Protein 6SY9 (pdb70)

Radius of gyration: 22.68 Å; Cα contacts (8 Å, |Δi|>4): 530; chains: 1; bounding box: 34×56×66 Å

Nearest PDB structures (foldseek):
  6sy9-assembly1_A  TM=1.003E+00  e=1.634E-66  Legionella pneumophila
  2vui-assembly1_B-2  TM=8.381E-01  e=1.872E-05  Rhodobacter capsulatus
  6swl-assembly2_B  TM=7.715E-01  e=3.606E-04  Geobacillus stearothermophilus
  1nat-assembly1_A  TM=6.849E-01  e=8.468E-05  Bacillus subtilis
  5dmm-assembly1_A  TM=5.351E-01  e=3.930E+00  Escherichia coli K-12

Secondary structure (DSSP, 8-state):
---SS-SEE---EEEEE-S-HHHHHHHHTTSPTT-EEEEES-HHHHHHHHHHH--GGGTGGGGG-TTGGG-EEEEEEETT-SSS-HHHHHHTTTTS--EEEEEE-TT-HHHHHHHHHTTS-SEEEETT-TTHHHHHHHHHHHHHHHHHHHHHHHHHHHTT-PPPGGGG-HHHHHHHHHHHHHTTEEEEEE-STT--EEEEETT--EEEEEEEEHHHHHHHHHHHHHHT--HHHHHHHHHTSEEE-------TTTTTTTEEE-EEEESSSEEEEEEEESS-SS---GGG---HHHHHHT--STT-S--

InterPro domains:
  IPR001789 Signal transduction response regulator, receiver domain [PF00072] (81-158)
  IPR001789 Signal transduction response regulator, receiver domain [PS50110] (14-171)
  IPR011006 CheY-like superfamily [SSF52172] (90-170)

Sequence (307 aa):
QHFSIPTCYFPSTAVFVDDSRDFLLNFVLQLDEGLAYRVFDSPFEALDCIKQKRDLAAIHAEVYNSRRFSEISVVVVDYAMPGMDGLEFCRRIEDTNIKKILLTGQADEKLAIAAFNEGLIHRYIKKSDPDVASLITQSIHDLQLQYFQSMSDMIVRMLSVTSPNCLHDKKYAELFWRLCREKGIVEFYLADNSGSFLMLDDDANISFLIVKNEADMQLHYDLALDNGASGDVLDQLHNGEKIPCFWVTPQWNEWSNCLVPANRFVSDETYFYAYVQGAVLFDVRLDKILSYHQYLEELDAEEMFLN

B-factor: mean 56.58, std 24.98, range [26.89, 173.98]

Structure (mmCIF, N/CA/C/O backbone):
data_6SY9
#
_entry.id   6SY9
#
_cell.length_a   50.100
_cell.length_b   67.840
_cell.length_c   116.600
_cell.angle_alpha   90.000
_cell.angle_beta   90.000
_cell.angle_gamma   90.000
#
_symmetry.space_group_name_H-M   'P 21 21 21'
#
loop_
_entity.id
_entity.type
_entity.pdbx_description
1 polymer 'Response regulator'
2 water water
#
loop_
_atom_site.group_PDB
_atom_site.id
_atom_site.type_symbol
_atom_site.label_atom_id
_atom_site.label_alt_id
_atom_site.label_comp_id
_atom_site.label_asym_id
_atom_site.label_entity_id
_atom_site.label_seq_id
_atom_site.pdbx_PDB_ins_code
_atom_site.Cartn_x
_atom_site.Cartn_y
_atom_site.Cartn_z
_atom_site.occupancy
_atom_site.B_iso_or_equiv
_atom_site.auth_seq_id
_atom_site.auth_comp_id
_atom_site.auth_asym_id
_atom_site.auth_atom_id
_atom_site.pdbx_PDB_model_num
ATOM 1 N N . GLN A 1 22 ? 42.253 38.584 29.134 1.00 68.17 2 GLN A N 1
ATOM 2 C CA . GLN A 1 22 ? 42.196 37.166 29.469 1.00 71.82 2 GLN A CA 1
ATOM 3 C C . GLN A 1 22 ? 42.042 36.965 30.974 1.00 63.71 2 GLN A C 1
ATOM 4 O O . GLN A 1 22 ? 41.347 36.052 31.420 1.00 68.66 2 GLN A O 1
ATOM 10 N N . HIS A 1 23 ? 42.688 37.827 31.753 1.00 51.58 3 HIS A N 1
ATOM 11 C CA . HIS A 1 23 ? 42.644 37.753 33.204 1.00 42.29 3 HIS A CA 1
ATOM 12 C C . HIS A 1 23 ? 41.960 38.986 33.775 1.00 32.19 3 HIS A C 1
ATOM 13 O O . HIS A 1 23 ? 41.808 40.010 33.104 1.00 41.91 3 HIS A O 1
ATOM 20 N N . PHE A 1 24 ? 41.552 38.865 35.039 1.00 35.79 4 PHE A N 1
ATOM 21 C CA . PHE A 1 24 ? 40.891 39.942 35.773 1.00 32.95 4 PHE A CA 1
ATOM 22 C C . PHE A 1 24 ? 39.648 40.438 35.036 1.00 34.38 4 PHE A C 1
ATOM 23 O O . PHE A 1 24 ? 39.447 41.639 34.845 1.00 30.39 4 PHE A O 1
ATOM 31 N N . SER A 1 25 ? 38.805 39.491 34.616 1.00 36.42 5 SER A N 1
ATOM 32 C CA . SER A 1 25 ? 37.489 39.865 34.110 1.00 38.84 5 SER A CA 1
ATOM 33 C C . SER A 1 25 ? 36.714 40.659 35.153 1.00 40.89 5 SER A C 1
ATOM 34 O O . SER A 1 25 ? 35.874 41.496 34.804 1.00 36.76 5 SER A O 1
ATOM 37 N N . ILE A 1 26 ? 36.984 40.410 36.428 1.00 36.42 6 ILE A N 1
ATOM 38 C CA . ILE A 1 26 ? 36.627 41.292 37.533 1.00 34.99 6 ILE A CA 1
ATOM 39 C C . ILE A 1 26 ? 37.918 41.934 38.032 1.00 39.62 6 ILE A C 1
ATOM 40 O O . ILE A 1 26 ? 38.819 41.215 38.482 1.00 32.58 6 ILE A O 1
ATOM 45 N N . PRO A 1 27 ? 38.063 43.252 37.960 1.00 30.07 7 PRO A N 1
ATOM 46 C CA . PRO A 1 27 ? 39.283 43.881 38.474 1.00 33.87 7 PRO A CA 1
ATOM 47 C C . PRO A 1 27 ? 39.312 43.870 39.994 1.00 36.06 7 PRO A C 1
ATOM 48 O O . PRO A 1 27 ? 38.296 43.673 40.665 1.00 34.97 7 PRO A O 1
ATOM 52 N N . THR A 1 28 ? 40.515 44.077 40.538 1.00 33.69 8 THR A N 1
ATOM 53 C CA . THR A 1 28 ? 40.664 44.147 41.988 1.00 37.16 8 THR A CA 1
ATOM 54 C C . THR A 1 28 ? 39.932 45.352 42.563 1.00 30.21 8 THR A C 1
ATOM 55 O O . THR A 1 28 ? 39.533 45.337 43.733 1.00 33.92 8 THR A O 1
ATOM 59 N N . CYS A 1 29 ? 39.743 46.395 41.759 1.00 31.33 9 CYS A N 1
ATOM 60 C CA . CYS A 1 29 ? 38.965 47.555 42.166 1.00 34.75 9 CYS A CA 1
ATOM 61 C C . CYS A 1 29 ? 38.452 48.248 40.915 1.00 38.76 9 CYS A C 1
ATOM 62 O O . CYS A 1 29 ? 38.945 48.016 39.808 1.00 35.44 9 CYS A O 1
ATOM 65 N N . TYR A 1 30 ? 37.449 49.100 41.106 1.00 41.15 10 TYR A N 1
ATOM 66 C CA . TYR A 1 30 ? 36.884 49.871 40.010 1.00 37.43 10 TYR A CA 1
ATOM 67 C C . TYR A 1 30 ? 36.128 51.054 40.591 1.00 37.39 10 TYR A C 1
ATOM 68 O O . TYR A 1 30 ? 35.517 50.942 41.655 1.00 36.52 10 TYR A O 1
ATOM 77 N N . PHE A 1 31 ? 36.188 52.182 39.892 1.00 34.86 11 PHE A N 1
ATOM 78 C CA . PHE A 1 31 ? 35.411 53.363 40.241 1.00 40.82 11 PHE A CA 1
ATOM 79 C C . PHE A 1 31 ? 35.315 54.247 39.008 1.00 45.60 11 PHE A C 1
ATOM 80 O O . PHE A 1 31 ? 36.148 54.140 38.100 1.00 38.41 11 PHE A O 1
ATOM 88 N N . PRO A 1 32 ? 34.298 55.106 38.932 1.00 38.47 12 PRO A N 1
ATOM 89 C CA . PRO A 1 32 ? 34.196 56.023 37.788 1.00 39.28 12 PRO A CA 1
ATOM 90 C C . PRO A 1 32 ? 35.447 56.881 37.660 1.00 32.40 12 PRO A C 1
ATOM 91 O O . PRO A 1 32 ? 35.917 57.474 38.632 1.00 38.16 12 PRO A O 1
ATOM 95 N N . SER A 1 33 ? 35.990 56.931 36.450 1.00 29.27 13 SER A N 1
ATOM 96 C CA . SER A 1 33 ? 37.226 57.644 36.163 1.00 35.21 13 SER A CA 1
ATOM 97 C C . SER A 1 33 ? 36.966 58.732 35.125 1.00 36.82 13 SER A C 1
ATOM 98 O O . SER A 1 33 ? 35.866 58.858 34.580 1.00 35.15 13 SER A O 1
ATOM 101 N N . THR A 1 34 ? 38.002 59.517 34.850 1.00 32.99 14 THR A N 1
ATOM 102 C CA . THR A 1 34 ? 37.904 60.674 33.971 1.00 40.42 14 THR A CA 1
ATOM 103 C C . THR A 1 34 ? 38.471 60.341 32.597 1.00 38.15 14 THR A C 1
ATOM 104 O O . THR A 1 34 ? 39.554 59.756 32.491 1.00 30.15 14 THR A O 1
ATOM 108 N N . ALA A 1 35 ? 37.733 60.709 31.554 1.00 31.81 15 ALA A N 1
ATOM 109 C CA . ALA A 1 35 ? 38.207 60.620 30.182 1.00 37.27 15 ALA A CA 1
ATOM 110 C C . ALA A 1 35 ? 38.600 62.008 29.696 1.00 39.49 15 ALA A C 1
ATOM 111 O O . ALA A 1 35 ? 37.963 63.003 30.051 1.00 39.33 15 ALA A O 1
ATOM 113 N N . VAL A 1 36 ? 39.653 62.075 28.890 1.00 35.11 16 VAL A N 1
ATOM 114 C CA . VAL A 1 36 ? 40.166 63.336 28.368 1.00 34.48 16 VAL A CA 1
ATOM 115 C C . VAL A 1 36 ? 39.938 63.362 26.864 1.00 37.24 16 VAL A C 1
ATOM 116 O O . VAL A 1 36 ? 40.289 62.408 26.159 1.00 36.68 16 VAL A O 1
ATOM 120 N N . PHE A 1 37 ? 39.348 64.449 26.377 1.00 33.34 17 PHE A N 1
ATOM 121 C CA . PHE A 1 37 ? 39.071 64.634 24.958 1.00 35.50 17 PHE A CA 1
ATOM 122 C C . PHE A 1 37 ? 39.990 65.721 24.418 1.00 43.21 17 PHE A C 1
ATOM 123 O O . PHE A 1 37 ? 39.971 66.855 24.910 1.00 32.17 17 PHE A O 1
ATOM 131 N N . VAL A 1 38 ? 40.789 65.373 23.413 1.00 38.16 18 VAL A N 1
ATOM 132 C CA . VAL A 1 38 ? 41.713 66.301 22.770 1.00 43.09 18 VAL A CA 1
ATOM 133 C C . VAL A 1 38 ? 41.246 66.482 21.333 1.00 38.46 18 VAL A C 1
ATOM 134 O O . VAL A 1 38 ? 41.409 65.580 20.501 1.00 38.16 18 VAL A O 1
ATOM 138 N N . ASP A 1 39 ? 40.665 67.643 21.038 1.00 34.22 19 ASP A N 1
ATOM 139 C CA . ASP A 1 39 ? 40.098 67.894 19.722 1.00 36.24 19 ASP A CA 1
ATOM 140 C C . ASP A 1 39 ? 40.057 69.397 19.480 1.00 39.47 19 ASP A C 1
ATOM 141 O O . ASP A 1 39 ? 39.815 70.172 20.408 1.00 42.61 19 ASP A O 1
ATOM 146 N N . ASP A 1 40 ? 40.296 69.797 18.232 1.00 38.65 20 ASP A N 1
ATOM 147 C CA . ASP A 1 40 ? 40.304 71.201 17.843 1.00 43.08 20 ASP A CA 1
ATOM 148 C C . ASP A 1 40 ? 39.004 71.631 17.172 1.00 45.21 20 ASP A C 1
ATOM 149 O O . ASP A 1 40 ? 38.941 72.729 16.609 1.00 46.25 20 ASP A O 1
ATOM 154 N N . SER A 1 41 ? 37.969 70.798 17.217 1.00 45.46 21 SER A N 1
ATOM 155 C CA . SER A 1 41 ? 36.677 71.104 16.605 1.00 47.75 21 SER A CA 1
ATOM 156 C C . SER A 1 41 ? 35.637 71.206 17.716 1.00 46.98 21 SER A C 1
ATOM 157 O O . SER A 1 41 ? 35.196 70.188 18.258 1.00 41.90 21 SER A O 1
ATOM 160 N N . ARG A 1 42 ? 35.246 72.438 18.054 1.00 44.06 22 ARG A N 1
ATOM 161 C CA . ARG A 1 42 ? 34.224 72.628 19.078 1.00 45.45 22 ARG A CA 1
ATOM 162 C C . ARG A 1 42 ? 32.866 72.115 18.619 1.00 42.38 22 ARG A C 1
ATOM 163 O O . ARG A 1 42 ? 32.061 71.673 19.446 1.00 42.90 22 ARG A O 1
ATOM 171 N N . ASP A 1 43 ? 32.593 72.166 17.312 1.00 41.05 23 ASP A N 1
ATOM 172 C CA . ASP A 1 43 ? 31.332 71.637 16.802 1.00 47.06 23 ASP A CA 1
ATOM 173 C C . ASP A 1 43 ? 31.270 70.122 16.947 1.00 38.14 23 ASP A C 1
ATOM 174 O O . ASP A 1 43 ? 30.214 69.567 17.275 1.00 35.34 23 ASP A O 1
ATOM 179 N N . PHE A 1 44 ? 32.389 69.435 16.706 1.00 37.76 24 PHE A N 1
ATOM 180 C CA . PHE A 1 44 ? 32.420 67.989 16.901 1.00 36.29 24 PHE A CA 1
ATOM 181 C C . PHE A 1 44 ? 32.267 67.630 18.372 1.00 39.39 24 PHE A C 1
ATOM 182 O O . PHE A 1 44 ? 31.552 66.681 18.715 1.00 37.35 24 PHE A O 1
ATOM 190 N N . LEU A 1 45 ? 32.931 68.378 19.256 1.00 40.35 25 LEU A N 1
ATOM 191 C CA . LEU A 1 45 ? 32.860 68.078 20.682 1.00 41.87 25 LEU A CA 1
ATOM 192 C C . LEU A 1 45 ? 31.460 68.321 21.232 1.00 39.58 25 LEU A C 1
ATOM 193 O O . LEU A 1 45 ? 30.954 67.520 22.025 1.00 41.13 25 LEU A O 1
ATOM 198 N N . LEU A 1 46 ? 30.819 69.419 20.822 1.00 35.36 26 LEU A N 1
ATOM 199 C CA . LEU A 1 46 ? 29.461 69.697 21.282 1.00 43.07 26 LEU A CA 1
ATOM 200 C C . LEU A 1 46 ? 28.497 68.600 20.853 1.00 38.85 26 LEU A C 1
ATOM 201 O O . LEU A 1 46 ? 27.661 68.152 21.647 1.00 39.96 26 LEU A O 1
ATOM 206 N N . ASN A 1 47 ? 28.596 68.156 19.599 1.00 37.05 27 ASN A N 1
ATOM 207 C CA . ASN A 1 47 ? 27.743 67.069 19.133 1.00 41.50 27 ASN A CA 1
ATOM 208 C C . ASN A 1 47 ? 28.025 65.778 19.889 1.00 46.54 27 ASN A C 1
ATOM 209 O O . ASN A 1 47 ? 27.106 64.986 20.131 1.00 42.01 27 ASN A O 1
ATOM 214 N N . PHE A 1 48 ? 29.279 65.560 20.285 1.00 39.56 28 PHE A N 1
ATOM 215 C CA . PHE A 1 48 ? 29.663 64.302 20.915 1.00 38.83 28 PHE A CA 1
ATOM 216 C C . PHE A 1 48 ? 29.306 64.276 22.398 1.00 39.54 28 PHE A C 1
ATOM 217 O O . PHE A 1 48 ? 28.612 63.365 22.863 1.00 39.52 28 PHE A O 1
ATOM 225 N N . VAL A 1 49 ? 29.775 65.269 23.159 1.00 40.92 29 VAL A N 1
ATOM 226 C CA . VAL A 1 49 ? 29.630 65.212 24.612 1.00 43.98 29 VAL A CA 1
ATOM 227 C C . VAL A 1 49 ? 28.170 65.333 25.029 1.00 42.92 29 VAL A C 1
ATOM 228 O O . VAL A 1 49 ? 27.782 64.843 26.097 1.00 46.23 29 VAL A O 1
ATOM 232 N N . LEU A 1 50 ? 27.336 65.975 24.211 1.00 39.71 30 LEU A N 1
ATOM 233 C CA . LEU A 1 50 ? 25.926 66.114 24.548 1.00 43.41 30 LEU A CA 1
ATOM 234 C C . LEU A 1 50 ? 25.120 64.860 24.240 1.00 51.16 30 LEU A C 1
ATOM 235 O O . LEU A 1 50 ? 23.955 64.778 24.645 1.00 51.13 30 LEU A O 1
ATOM 240 N N . GLN A 1 51 ? 25.705 63.889 23.539 1.00 56.74 31 GLN A N 1
ATOM 241 C CA . GLN A 1 51 ? 25.110 62.568 23.397 1.00 59.37 31 GLN A CA 1
ATOM 242 C C . GLN A 1 51 ? 25.589 61.593 24.463 1.00 68.55 31 GLN A C 1
ATOM 243 O O . GLN A 1 51 ? 25.020 60.503 24.585 1.00 72.59 31 GLN A O 1
ATOM 249 N N . LEU A 1 52 ? 26.620 61.957 25.224 1.00 64.16 32 LEU A N 1
ATOM 250 C CA . LEU A 1 52 ? 27.140 61.077 26.259 1.00 64.07 32 LEU A CA 1
ATOM 251 C C . LEU A 1 52 ? 26.102 60.855 27.351 1.00 69.02 32 LEU A C 1
ATOM 252 O O . LEU A 1 52 ? 25.261 61.714 27.628 1.00 74.60 32 LEU A O 1
ATOM 257 N N . ASP A 1 53 ? 26.167 59.681 27.970 1.00 79.15 33 ASP A N 1
ATOM 258 C CA . ASP A 1 53 ? 25.326 59.399 29.123 1.00 91.58 33 ASP A CA 1
ATOM 259 C C . ASP A 1 53 ? 25.775 60.236 30.312 1.00 84.53 33 ASP A C 1
ATOM 260 O O . ASP A 1 53 ? 26.972 60.451 30.524 1.00 85.88 33 ASP A O 1
ATOM 265 N N . GLU A 1 54 ? 24.808 60.719 31.086 1.00 76.11 34 GLU A N 1
ATOM 266 C CA . GLU A 1 54 ? 25.133 61.468 32.290 1.00 67.52 34 GLU A CA 1
ATOM 267 C C . GLU A 1 54 ? 25.823 60.557 33.297 1.00 57.17 34 GLU A C 1
ATOM 268 O O . GLU A 1 54 ? 25.477 59.380 33.435 1.00 73.86 34 GLU A O 1
ATOM 274 N N . GLY A 1 55 ? 26.814 61.105 33.996 1.00 44.90 35 GLY A N 1
ATOM 275 C CA . GLY A 1 55 ? 27.609 60.342 34.937 1.00 55.18 35 GLY A CA 1
ATOM 276 C C . GLY A 1 55 ? 29.038 60.105 34.505 1.00 44.52 35 GLY A C 1
ATOM 277 O O . GLY A 1 55 ? 29.808 59.517 35.274 1.00 51.83 35 GLY A O 1
ATOM 278 N N . LEU A 1 56 ? 29.420 60.534 33.306 1.00 43.71 36 LEU A N 1
ATOM 279 C CA . LEU A 1 56 ? 30.789 60.409 32.824 1.00 45.35 36 LEU A CA 1
ATOM 280 C C . LEU A 1 56 ? 31.521 61.723 33.066 1.00 46.51 36 LEU A C 1
ATOM 281 O O . LEU A 1 56 ? 31.132 62.763 32.525 1.00 46.48 36 LEU A O 1
ATOM 286 N N . ALA A 1 57 ? 32.569 61.674 33.884 1.00 36.32 37 ALA A N 1
ATOM 287 C CA . ALA A 1 57 ? 33.414 62.837 34.106 1.00 38.32 37 ALA A CA 1
ATOM 288 C C . ALA A 1 57 ? 34.431 62.946 32.978 1.00 44.81 37 ALA A C 1
ATOM 289 O O . ALA A 1 57 ? 35.047 61.949 32.589 1.00 42.58 37 ALA A O 1
ATOM 291 N N . TYR A 1 58 ? 34.602 64.154 32.445 1.00 39.98 38 TYR A N 1
ATOM 292 C CA . TYR A 1 58 ? 35.508 64.340 31.324 1.00 36.47 38 TYR A CA 1
ATOM 293 C C . TYR A 1 58 ? 36.110 65.736 31.365 1.00 35.43 38 TYR A C 1
ATOM 294 O O . TYR A 1 58 ? 35.582 66.649 32.005 1.00 36.48 38 TYR A O 1
ATOM 303 N N . ARG A 1 59 ? 37.236 65.881 30.668 1.00 34.83 39 ARG A N 1
ATOM 304 C CA . ARG A 1 59 ? 37.913 67.157 30.494 1.00 36.62 39 ARG A CA 1
ATOM 305 C C . ARG A 1 59 ? 38.252 67.334 29.021 1.00 36.03 39 ARG A C 1
ATOM 306 O O . ARG A 1 59 ? 38.561 66.367 28.320 1.00 38.16 39 ARG A O 1
ATOM 314 N N . VAL A 1 60 ? 38.193 68.579 28.555 1.00 35.94 40 VAL A N 1
ATOM 315 C CA . VAL A 1 60 ? 38.367 68.902 27.144 1.00 35.48 40 VAL A CA 1
ATOM 316 C C . VAL A 1 60 ? 39.571 69.822 26.992 1.00 37.60 40 VAL A C 1
ATOM 317 O O . VAL A 1 60 ? 39.725 70.785 27.752 1.00 37.34 40 VAL A O 1
ATOM 321 N N . PHE A 1 61 ? 40.421 69.520 26.012 1.00 37.37 41 PHE A N 1
ATOM 322 C CA . PHE A 1 61 ? 41.553 70.362 25.651 1.00 35.92 41 PHE A CA 1
ATOM 323 C C . PHE A 1 61 ? 41.549 70.569 24.145 1.00 35.19 41 PHE A C 1
ATOM 324 O O . PHE A 1 61 ? 41.413 69.605 23.385 1.00 40.93 41 PHE A O 1
ATOM 332 N N . ASP A 1 62 ? 41.693 71.820 23.715 1.00 36.11 42 ASP A N 1
ATOM 333 C CA . ASP A 1 62 ? 41.845 72.127 22.300 1.00 35.72 42 ASP A CA 1
ATOM 334 C C . ASP A 1 62 ? 43.303 72.160 21.863 1.00 42.24 42 ASP A C 1
ATOM 335 O O . ASP A 1 62 ? 43.583 72.471 20.700 1.00 38.73 42 ASP A O 1
ATOM 340 N N . SER A 1 63 ? 44.233 71.848 22.766 1.00 40.01 43 SER A N 1
ATOM 341 C CA . SER A 1 63 ? 45.657 71.857 22.475 1.00 43.84 43 SER A CA 1
ATOM 342 C C . SER A 1 63 ? 46.281 70.572 23.005 1.00 38.74 43 SER A C 1
ATOM 343 O O . SER A 1 63 ? 46.064 70.216 24.177 1.00 35.97 43 SER A O 1
ATOM 346 N N . PRO A 1 64 ? 47.055 69.851 22.190 1.00 34.86 44 PRO A N 1
ATOM 347 C CA . PRO A 1 64 ? 47.724 68.650 22.709 1.00 32.41 44 PRO A CA 1
ATOM 348 C C . PRO A 1 64 ? 48.806 68.970 23.724 1.00 33.04 44 PRO A C 1
ATOM 349 O O . PRO A 1 64 ? 49.083 68.141 24.598 1.00 34.53 44 PRO A O 1
ATOM 353 N N . PHE A 1 65 ? 49.419 70.153 23.637 1.00 35.34 45 PHE A N 1
ATOM 354 C CA . PHE A 1 65 ? 50.464 70.521 24.587 1.00 39.73 45 PHE A CA 1
ATOM 355 C C . PHE A 1 65 ? 49.884 70.744 25.979 1.00 42.11 45 PHE A C 1
ATOM 356 O O . PHE A 1 65 ? 50.442 70.273 26.977 1.00 40.80 45 PHE A O 1
ATOM 364 N N . GLU A 1 66 ? 48.764 71.466 26.065 1.00 40.81 46 GLU A N 1
ATOM 365 C CA . GLU A 1 66 ? 48.119 71.668 27.358 1.00 39.44 46 GLU A CA 1
ATOM 366 C C . GLU A 1 66 ? 47.553 70.365 27.906 1.00 37.52 46 GLU A C 1
ATOM 367 O O . GLU A 1 66 ? 47.548 70.156 29.125 1.00 41.82 46 GLU A O 1
ATOM 373 N N . ALA A 1 67 ? 47.079 69.479 27.028 1.00 39.58 47 ALA A N 1
ATOM 374 C CA . ALA A 1 67 ? 46.592 68.181 27.481 1.00 38.78 47 ALA A CA 1
ATOM 375 C C . ALA A 1 67 ? 47.726 67.336 28.049 1.00 36.96 47 ALA A C 1
ATOM 376 O O . ALA A 1 67 ? 47.551 66.659 29.068 1.00 36.63 47 ALA A O 1
ATOM 378 N N . LEU A 1 68 ? 48.897 67.367 27.407 1.00 39.13 48 LEU A N 1
ATOM 379 C CA . LEU A 1 68 ? 50.041 66.622 27.922 1.00 39.82 48 LEU A CA 1
ATOM 380 C C . LEU A 1 68 ? 50.507 67.178 29.262 1.00 47.99 48 LEU A C 1
ATOM 381 O O . LEU A 1 68 ? 50.843 66.412 30.173 1.00 46.49 48 LEU A O 1
ATOM 386 N N . ASP A 1 69 ? 50.533 68.506 29.402 1.00 45.09 49 ASP A N 1
ATOM 387 C CA . ASP A 1 69 ? 50.949 69.110 30.665 1.00 41.03 49 ASP A CA 1
ATOM 388 C C . ASP A 1 69 ? 50.003 68.732 31.797 1.00 45.92 49 ASP A C 1
ATOM 389 O O . ASP A 1 69 ? 50.441 68.489 32.928 1.00 57.38 49 ASP A O 1
ATOM 394 N N . CYS A 1 70 ? 48.700 68.676 31.513 1.00 44.68 50 CYS A N 1
ATOM 395 C CA . CYS A 1 70 ? 47.735 68.295 32.539 1.00 50.36 50 CYS A CA 1
ATOM 396 C C . CYS A 1 70 ? 47.881 66.827 32.919 1.00 54.10 50 CYS A C 1
ATOM 397 O O . CYS A 1 70 ? 47.763 66.470 34.097 1.00 56.95 50 CYS A O 1
ATOM 400 N N . ILE A 1 71 ? 48.132 65.960 31.936 1.00 50.64 51 ILE A N 1
ATOM 401 C CA . ILE A 1 71 ? 48.307 64.541 32.224 1.00 42.09 51 ILE A CA 1
ATOM 402 C C . ILE A 1 71 ? 49.576 64.313 33.037 1.00 49.76 51 ILE A C 1
ATOM 403 O O . ILE A 1 71 ? 49.597 63.494 33.964 1.00 52.01 51 ILE A O 1
ATOM 408 N N . LYS A 1 72 ? 50.649 65.039 32.714 1.00 55.23 52 LYS A N 1
ATOM 409 C CA . LYS A 1 72 ? 51.897 64.884 33.456 1.00 67.19 52 LYS A CA 1
ATOM 410 C C . LYS A 1 72 ? 51.755 65.375 34.892 1.00 73.48 52 LYS A C 1
ATOM 411 O O . LYS A 1 72 ? 52.249 64.730 35.824 1.00 78.67 52 LYS A O 1
ATOM 417 N N . GLN A 1 73 ? 51.086 66.514 35.093 1.00 77.18 53 GLN A N 1
ATOM 418 C CA . GLN A 1 73 ? 50.910 67.032 36.445 1.00 83.27 53 GLN A CA 1
ATOM 419 C C . GLN A 1 73 ? 49.901 66.220 37.247 1.00 86.49 53 GLN A C 1
ATOM 420 O O . GLN A 1 73 ? 49.941 66.252 38.481 1.00 88.66 53 GLN A O 1
ATOM 426 N N . LYS A 1 74 ? 49.001 65.497 36.577 1.00 88.79 54 LYS A N 1
ATOM 427 C CA . LYS A 1 74 ? 48.077 64.625 37.294 1.00 89.77 54 LYS A CA 1
ATOM 428 C C . LYS A 1 74 ? 48.785 63.386 37.828 1.00 98.70 54 LYS A C 1
ATOM 429 O O . LYS A 1 74 ? 48.389 62.845 38.867 1.00 96.98 54 LYS A O 1
ATOM 435 N N . ARG A 1 75 ? 49.831 62.932 37.143 1.00 106.60 55 ARG A N 1
ATOM 436 C CA . ARG A 1 75 ? 50.608 61.783 37.592 1.00 114.76 55 ARG A CA 1
ATOM 437 C C . ARG A 1 75 ? 51.429 62.127 38.830 1.00 121.20 55 ARG A C 1
ATOM 438 O O . ARG A 1 75 ? 51.738 61.255 39.643 1.00 124.82 55 ARG A O 1
ATOM 446 N N . ASP A 1 105 ? 49.163 45.110 52.480 1.00 76.81 85 ASP A N 1
ATOM 447 C CA . ASP A 1 105 ? 48.334 43.913 52.414 1.00 83.07 85 ASP A CA 1
ATOM 448 C C . ASP A 1 105 ? 47.062 44.163 51.607 1.00 79.33 85 ASP A C 1
ATOM 449 O O . ASP A 1 105 ? 46.947 45.172 50.910 1.00 79.53 85 ASP A O 1
ATOM 454 N N . LEU A 1 106 ? 46.105 43.240 51.713 1.00 71.01 86 LEU A N 1
ATOM 455 C CA . LEU A 1 106 ? 44.909 43.307 50.882 1.00 66.39 86 LEU A CA 1
ATOM 456 C C . LEU A 1 106 ? 43.944 44.399 51.327 1.00 63.50 86 LEU A C 1
ATOM 457 O O . LEU A 1 106 ? 43.144 44.871 50.512 1.00 57.35 86 LEU A O 1
ATOM 462 N N . ALA A 1 107 ? 44.003 44.816 52.594 1.00 63.51 87 ALA A N 1
ATOM 463 C CA . ALA A 1 107 ? 43.093 45.846 53.082 1.00 63.43 87 ALA A CA 1
ATOM 464 C C . ALA A 1 107 ? 43.371 47.212 52.469 1.00 65.68 87 ALA A C 1
ATOM 465 O O . ALA A 1 107 ? 42.518 48.102 52.560 1.00 67.69 87 ALA A O 1
ATOM 467 N N . ALA A 1 108 ? 44.537 47.400 51.848 1.00 60.81 88 ALA A N 1
ATOM 468 C CA . ALA A 1 108 ? 44.870 48.692 51.260 1.00 61.38 88 ALA A CA 1
ATOM 469 C C . ALA A 1 108 ? 44.057 48.991 50.008 1.00 65.95 88 ALA A C 1
ATOM 470 O O . ALA A 1 108 ? 44.004 50.151 49.584 1.00 71.99 88 ALA A O 1
ATOM 472 N N . ILE A 1 109 ? 43.425 47.981 49.407 1.00 55.43 89 ILE A N 1
ATOM 473 C CA . ILE A 1 109 ? 42.661 48.207 48.183 1.00 50.53 89 ILE A CA 1
ATOM 474 C C . ILE A 1 109 ? 41.415 49.034 48.476 1.00 49.97 89 ILE A C 1
ATOM 475 O O . ILE A 1 109 ? 41.169 50.062 47.834 1.00 49.82 89 ILE A O 1
ATOM 480 N N . HIS A 1 110 ? 40.610 48.600 49.448 1.00 45.24 90 HIS A N 1
ATOM 481 C CA . HIS A 1 110 ? 39.380 49.316 49.760 1.00 46.48 90 HIS A CA 1
ATOM 482 C C . HIS A 1 110 ? 39.634 50.649 50.450 1.00 49.01 90 HIS A C 1
ATOM 483 O O . HIS A 1 110 ? 38.709 51.462 50.542 1.00 49.05 90 HIS A O 1
ATOM 490 N N . ALA A 1 111 ? 40.855 50.893 50.932 1.00 56.02 91 ALA A N 1
ATOM 491 C CA . ALA A 1 111 ? 41.181 52.191 51.509 1.00 55.39 91 ALA A CA 1
ATOM 492 C C . ALA A 1 111 ? 41.163 53.303 50.470 1.00 56.17 91 ALA A C 1
ATOM 493 O O . ALA A 1 111 ? 41.124 54.481 50.841 1.00 57.73 91 ALA A O 1
ATOM 495 N N . GLU A 1 112 ? 41.187 52.955 49.180 1.00 47.92 92 GLU A N 1
ATOM 496 C CA . GLU A 1 112 ? 41.117 53.959 48.125 1.00 46.75 92 GLU A CA 1
ATOM 497 C C . GLU A 1 112 ? 39.787 54.703 48.127 1.00 54.08 92 GLU A C 1
ATOM 498 O O . GLU A 1 112 ? 39.706 55.810 47.584 1.00 57.29 92 GLU A O 1
ATOM 504 N N . VAL A 1 113 ? 38.746 54.127 48.735 1.00 51.92 93 VAL A N 1
ATOM 505 C CA . VAL A 1 113 ? 37.451 54.793 48.785 1.00 53.22 93 VAL A CA 1
ATOM 506 C C . VAL A 1 113 ? 37.502 56.055 49.637 1.00 53.23 93 VAL A C 1
ATOM 507 O O . VAL A 1 113 ? 36.629 56.922 49.508 1.00 53.39 93 VAL A O 1
ATOM 511 N N . TYR A 1 114 ? 38.506 56.188 50.504 1.00 53.60 94 TYR A N 1
ATOM 512 C CA . TYR A 1 114 ? 38.678 57.397 51.299 1.00 53.16 94 TYR A CA 1
ATOM 513 C C . TYR A 1 114 ? 39.429 58.490 50.552 1.00 48.28 94 TYR A C 1
ATOM 514 O O . TYR A 1 114 ? 39.599 59.586 51.096 1.00 53.19 94 TYR A O 1
ATOM 523 N N . ASN A 1 115 ? 39.882 58.220 49.330 1.00 45.00 95 ASN A N 1
ATOM 524 C CA . ASN A 1 115 ? 40.533 59.222 48.493 1.00 52.21 95 ASN A CA 1
ATOM 525 C C . ASN A 1 115 ? 39.455 59.971 47.718 1.00 52.96 95 ASN A C 1
ATOM 526 O O . ASN A 1 115 ? 38.861 59.426 46.783 1.00 49.68 95 ASN A O 1
ATOM 531 N N . SER A 1 116 ? 39.200 61.221 48.109 1.00 50.48 96 SER A N 1
ATOM 532 C CA . SER A 1 116 ? 38.164 62.018 47.463 1.00 50.65 96 SER A CA 1
ATOM 533 C C . SER A 1 116 ? 38.525 62.420 46.039 1.00 52.78 96 SER A C 1
ATOM 534 O O . SER A 1 116 ? 37.643 62.880 45.305 1.00 48.55 96 SER A O 1
ATOM 537 N N . ARG A 1 117 ? 39.783 62.261 45.632 1.00 49.95 97 ARG A N 1
ATOM 538 C CA . ARG A 1 117 ? 40.223 62.603 44.286 1.00 44.44 97 ARG A CA 1
ATOM 539 C C . ARG A 1 117 ? 40.349 61.385 43.380 1.00 47.24 97 ARG A C 1
ATOM 540 O O . ARG A 1 117 ? 40.939 61.490 42.300 1.00 48.87 97 ARG A O 1
ATOM 548 N N . ARG A 1 118 ? 39.809 60.235 43.790 1.00 45.00 98 ARG A N 1
ATOM 549 C CA . ARG A 1 118 ? 39.966 59.023 42.991 1.00 45.74 98 ARG A CA 1
ATOM 550 C C . ARG A 1 118 ? 39.235 59.123 41.658 1.00 36.55 98 ARG A C 1
ATOM 551 O O . ARG A 1 118 ? 39.705 58.573 40.656 1.00 41.60 98 ARG A O 1
ATOM 559 N N . PHE A 1 119 ? 38.099 59.824 41.618 1.00 31.96 99 PHE A N 1
ATOM 560 C CA . PHE A 1 119 ? 37.334 59.925 40.381 1.00 38.04 99 PHE A CA 1
ATOM 561 C C . PHE A 1 119 ? 38.049 60.749 39.319 1.00 40.72 99 PHE A C 1
ATOM 562 O O . PHE A 1 119 ? 37.752 60.592 38.130 1.00 35.09 99 PHE A O 1
ATOM 570 N N . SER A 1 120 ? 38.977 61.619 39.715 1.00 39.61 100 SER A N 1
ATOM 571 C CA . SER A 1 120 ? 39.733 62.418 38.758 1.00 41.68 100 SER A CA 1
ATOM 572 C C . SER A 1 120 ? 40.852 61.634 38.084 1.00 40.19 100 SER A C 1
ATOM 573 O O . SER A 1 120 ? 41.588 62.211 37.277 1.00 41.39 100 SER A O 1
ATOM 576 N N . GLU A 1 121 ? 41.001 60.348 38.400 1.00 38.92 101 GLU A N 1
ATOM 577 C CA . GLU A 1 121 ? 41.993 59.518 37.731 1.00 41.65 101 GLU A CA 1
ATOM 578 C C . GLU A 1 121 ? 41.699 59.447 36.238 1.00 34.64 101 GLU A C 1
ATOM 579 O O . GLU A 1 121 ? 40.579 59.131 35.827 1.00 38.28 101 GLU A O 1
ATOM 585 N N . ILE A 1 122 ? 42.708 59.746 35.427 1.00 32.14 102 ILE A N 1
ATOM 586 C CA . ILE A 1 122 ? 42.565 59.751 33.976 1.00 38.50 102 ILE A CA 1
ATOM 587 C C . ILE A 1 122 ? 42.824 58.342 33.459 1.00 40.12 102 ILE A C 1
ATOM 588 O O . ILE A 1 122 ? 43.937 57.819 33.580 1.00 38.06 102 ILE A O 1
ATOM 593 N N . SER A 1 123 ? 41.794 57.726 32.879 1.00 31.66 103 SER A N 1
ATOM 594 C CA . SER A 1 123 ? 41.877 56.354 32.402 1.00 30.36 103 SER A CA 1
ATOM 595 C C . SER A 1 123 ? 41.869 56.226 30.887 1.00 34.14 103 SER A C 1
ATOM 596 O O . SER A 1 123 ? 42.471 55.289 30.360 1.00 31.30 103 SER A O 1
ATOM 599 N N . VAL A 1 124 ? 41.201 57.131 30.176 1.00 37.42 104 V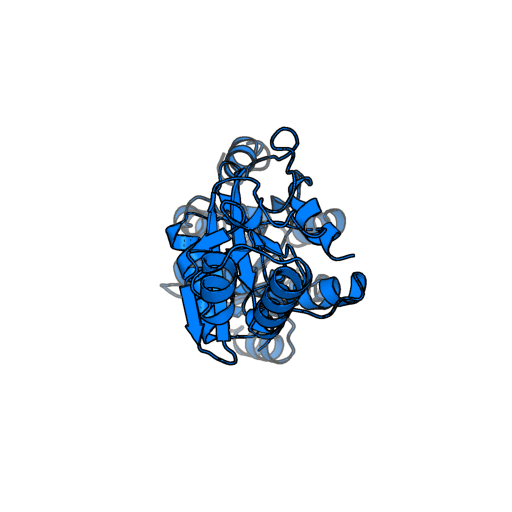AL A N 1
ATOM 600 C CA . VAL A 1 124 ? 41.067 57.052 28.725 1.00 33.04 104 VAL A CA 1
ATOM 601 C C . VAL A 1 124 ? 41.281 58.440 28.139 1.00 34.24 104 VAL A C 1
ATOM 602 O O . VAL A 1 124 ? 40.849 59.443 28.717 1.00 31.94 104 VAL A O 1
ATOM 606 N N . VAL A 1 125 ? 41.956 58.500 26.992 1.00 30.19 105 VAL A N 1
ATOM 607 C CA . VAL A 1 125 ? 42.114 59.734 26.233 1.00 35.53 105 VAL A CA 1
ATOM 608 C C . VAL A 1 125 ? 41.564 59.514 24.829 1.00 33.59 105 VAL A C 1
ATOM 609 O O . VAL A 1 125 ? 41.772 58.456 24.225 1.00 37.43 105 VAL A O 1
ATOM 613 N N . VAL A 1 126 ? 40.836 60.507 24.326 1.00 28.12 106 VAL A N 1
ATOM 614 C CA . VAL A 1 126 ? 40.332 60.517 22.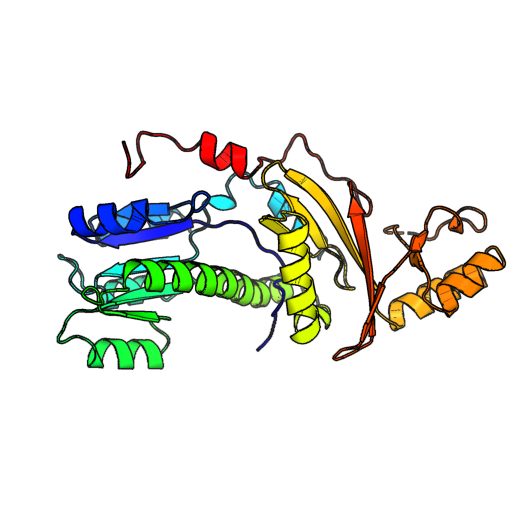958 1.00 32.31 106 VAL A CA 1
ATOM 615 C C . VAL A 1 126 ? 41.000 61.678 22.239 1.00 33.63 106 VAL A C 1
ATOM 616 O O . VAL A 1 126 ? 40.793 62.842 22.605 1.00 31.67 106 VAL A O 1
ATOM 620 N N . VAL A 1 127 ? 41.802 61.368 21.224 1.00 35.54 107 VAL A N 1
ATOM 621 C CA . VAL A 1 127 ? 42.633 62.362 20.556 1.00 35.79 107 VAL A CA 1
ATOM 622 C C . VAL A 1 127 ? 42.391 62.291 19.054 1.00 32.93 107 VAL A C 1
ATOM 623 O O . VAL A 1 127 ? 42.368 61.202 18.470 1.00 37.67 107 VAL A O 1
ATOM 627 N N . ASP A 1 128 ? 42.193 63.453 18.437 1.00 33.08 108 ASP A N 1
ATOM 628 C CA . ASP A 1 128 ? 42.102 63.550 16.988 1.00 40.32 108 ASP A CA 1
ATOM 629 C C . ASP A 1 128 ? 43.505 63.494 16.395 1.00 42.50 108 ASP A C 1
ATOM 630 O O . ASP A 1 128 ? 44.420 64.161 16.886 1.00 40.35 108 ASP A O 1
ATOM 635 N N . TYR A 1 129 ? 43.678 62.685 15.347 1.00 40.20 109 TYR A N 1
ATOM 636 C CA . TYR A 1 129 ? 44.992 62.591 14.718 1.00 40.03 109 TYR A CA 1
ATOM 637 C C . TYR A 1 129 ? 45.398 63.905 14.068 1.00 35.96 109 TYR A C 1
ATOM 638 O O . TYR A 1 129 ? 46.587 64.240 14.034 1.00 40.56 109 TYR A O 1
ATOM 647 N N . ALA A 1 130 ? 44.429 64.664 13.552 1.00 36.78 110 ALA A N 1
ATOM 648 C CA . ALA A 1 130 ? 44.695 65.910 12.844 1.00 43.26 110 ALA A CA 1
ATOM 649 C C . ALA A 1 130 ? 44.813 67.109 13.777 1.00 39.76 110 ALA A C 1
ATOM 650 O O . ALA A 1 130 ? 44.523 68.239 13.364 1.00 39.28 110 ALA A O 1
ATOM 652 N N . MET A 1 131 ? 45.230 66.895 15.021 1.00 42.76 111 MET A N 1
ATOM 653 C CA . MET A 1 131 ? 45.417 68.011 15.935 1.00 41.69 111 MET A CA 1
ATOM 654 C C . MET A 1 131 ? 46.534 68.919 15.428 1.00 43.17 111 MET A C 1
ATOM 655 O O . MET A 1 131 ? 47.578 68.430 14.979 1.00 42.53 111 MET A O 1
ATOM 660 N N . PRO A 1 132 ? 46.348 70.235 15.471 1.00 45.71 112 PRO A N 1
ATOM 661 C CA . PRO A 1 132 ? 47.444 71.141 15.124 1.00 40.83 112 PRO A CA 1
ATOM 662 C C . PRO A 1 132 ? 48.527 71.125 16.188 1.00 41.45 112 PRO A C 1
ATOM 663 O O . PRO A 1 132 ? 48.268 70.903 17.374 1.00 42.35 112 PRO A O 1
ATOM 667 N N . GLY A 1 133 ? 49.758 71.367 15.747 1.00 39.62 113 GLY A N 1
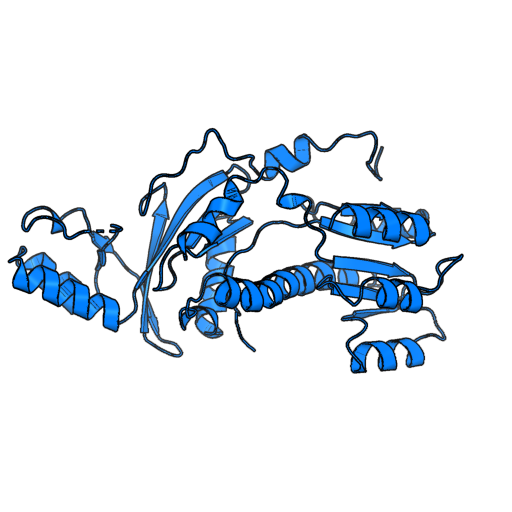ATOM 668 C CA . GLY A 1 133 ? 50.887 71.410 16.653 1.00 44.52 113 GLY A CA 1
ATOM 669 C C . GLY A 1 133 ? 51.529 70.059 16.876 1.00 40.19 113 GLY A C 1
ATOM 670 O O . GLY A 1 133 ? 52.757 69.938 16.872 1.00 40.75 113 GLY A O 1
ATOM 671 N N . MET A 1 134 ? 50.703 69.033 17.071 1.00 37.83 114 MET A N 1
ATOM 672 C CA . MET A 1 134 ? 51.201 67.682 17.320 1.00 36.45 114 MET A CA 1
ATOM 673 C C . MET A 1 134 ? 50.127 66.693 16.902 1.00 37.38 114 MET A C 1
ATOM 674 O O . MET A 1 134 ? 48.989 66.783 17.375 1.00 36.23 114 MET A O 1
ATOM 679 N N . ASP A 1 135 ? 50.480 65.755 16.025 1.00 36.08 115 ASP A N 1
ATOM 680 C CA . ASP A 1 135 ? 49.500 64.792 15.545 1.00 38.92 115 ASP A CA 1
ATOM 681 C C . ASP A 1 135 ? 49.095 63.835 16.665 1.00 47.24 115 ASP A C 1
ATOM 682 O O . ASP A 1 135 ? 49.770 63.711 17.692 1.00 39.00 115 ASP A O 1
ATOM 687 N N . GLY A 1 136 ? 47.968 63.151 16.451 1.00 40.76 116 GLY A N 1
ATOM 688 C CA . GLY A 1 136 ? 47.407 62.310 17.495 1.00 35.02 116 GLY A CA 1
ATOM 689 C C . GLY A 1 136 ? 48.299 61.150 17.892 1.00 37.17 116 GLY A C 1
ATOM 690 O O . GLY A 1 136 ? 48.338 60.767 19.064 1.00 34.24 116 GLY A O 1
ATOM 691 N N . LEU A 1 137 ? 49.023 60.574 16.929 1.00 32.47 117 LEU A N 1
ATOM 692 C CA . LEU A 1 137 ? 49.899 59.451 17.248 1.00 37.92 117 LEU A CA 1
ATOM 693 C C . LEU A 1 137 ? 51.102 59.901 18.066 1.00 48.52 117 LEU A C 1
ATOM 694 O O . LEU A 1 137 ? 51.501 59.219 19.017 1.00 46.66 117 LEU A O 1
ATOM 699 N N . GLU A 1 138 ? 51.698 61.041 17.710 1.00 43.00 118 GLU A N 1
ATOM 700 C CA . GLU A 1 138 ? 52.798 61.575 18.507 1.00 38.72 118 GLU A CA 1
ATOM 701 C C . GLU A 1 138 ? 52.333 61.917 19.916 1.00 38.38 118 GLU A C 1
ATOM 702 O O . GLU A 1 138 ? 53.083 61.751 20.885 1.00 33.23 118 GLU A O 1
ATOM 708 N N . PHE A 1 139 ? 51.089 62.385 20.047 1.00 40.74 119 PHE A N 1
ATOM 709 C CA . PHE A 1 139 ? 50.514 62.628 21.365 1.00 39.24 119 PHE A CA 1
ATOM 710 C C . PHE A 1 139 ? 50.480 61.349 22.195 1.00 38.66 119 PHE A C 1
ATOM 711 O O . PHE A 1 139 ? 50.825 61.358 23.383 1.00 31.40 119 PHE A O 1
ATOM 719 N N . CYS A 1 140 ? 50.068 60.236 21.582 1.00 36.14 120 CYS A N 1
ATOM 720 C CA . CYS A 1 140 ? 49.977 58.976 22.313 1.00 38.05 120 CYS A CA 1
ATOM 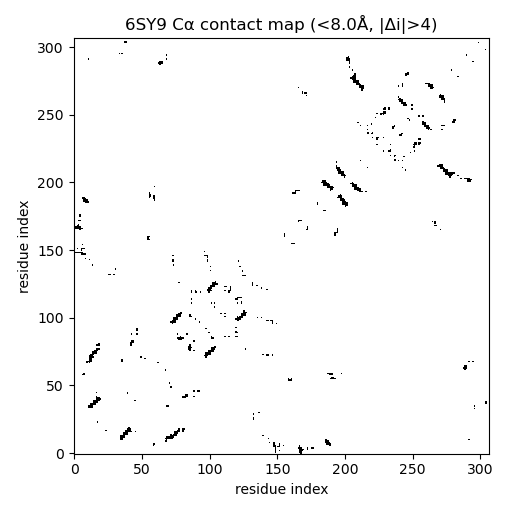721 C C . CYS A 1 140 ? 51.351 58.428 22.675 1.00 42.43 120 CYS A C 1
ATOM 722 O O . CYS A 1 140 ? 51.495 57.751 23.700 1.00 45.92 120 CYS A O 1
ATOM 725 N N . ARG A 1 141 ? 52.369 58.703 21.854 1.00 39.00 121 ARG A N 1
ATOM 726 C CA . ARG A 1 141 ? 53.712 58.226 22.166 1.00 40.76 121 ARG A CA 1
ATOM 727 C C . ARG A 1 141 ? 54.249 58.862 23.440 1.00 40.63 121 ARG A C 1
ATOM 728 O O . ARG A 1 141 ? 55.024 58.233 24.169 1.00 45.03 121 ARG A O 1
ATOM 736 N N . ARG A 1 142 ? 53.847 60.096 23.728 1.00 40.86 122 ARG A N 1
ATOM 737 C CA . ARG A 1 142 ? 54.336 60.825 24.888 1.00 50.23 122 ARG A CA 1
ATOM 738 C C . ARG A 1 142 ? 53.544 60.525 26.156 1.00 55.69 122 ARG A C 1
ATOM 739 O O . ARG A 1 142 ? 53.796 61.151 27.190 1.00 53.39 122 ARG A O 1
ATOM 747 N N . ILE A 1 143 ? 52.599 59.586 26.101 1.00 54.69 123 ILE A N 1
ATOM 748 C CA . ILE A 1 143 ? 51.907 59.114 27.296 1.00 54.47 123 ILE A CA 1
ATOM 749 C C . ILE A 1 143 ? 51.832 57.594 27.259 1.00 59.77 123 ILE A C 1
ATOM 750 O O . ILE A 1 143 ? 51.096 56.980 28.041 1.00 61.96 123 ILE A O 1
ATOM 755 N N . GLU A 1 144 ? 52.588 56.974 26.350 1.00 66.67 124 GLU A N 1
ATOM 756 C CA . GLU A 1 144 ? 52.590 55.519 26.261 1.00 80.88 124 GLU A CA 1
ATOM 757 C C . GLU A 1 144 ? 53.317 54.864 27.427 1.00 88.65 124 GLU A C 1
ATOM 758 O O . GLU A 1 144 ? 53.227 53.642 27.582 1.00 82.29 124 GLU A O 1
ATOM 764 N N . ASP A 1 145 ? 54.034 55.642 28.243 1.00 99.01 125 ASP A N 1
ATOM 765 C CA . ASP A 1 145 ? 54.633 55.095 29.455 1.00 103.56 125 ASP A CA 1
ATOM 766 C C . ASP A 1 145 ? 53.584 54.824 30.526 1.00 96.36 125 ASP A C 1
ATOM 767 O O . ASP A 1 145 ? 53.778 53.945 31.373 1.00 101.93 125 ASP A O 1
ATOM 772 N N . THR A 1 146 ? 52.479 55.566 30.511 1.00 78.51 126 THR A N 1
ATOM 773 C CA . THR A 1 146 ? 51.390 55.340 31.447 1.00 66.49 126 THR A CA 1
ATOM 774 C C . THR A 1 146 ? 50.513 54.188 30.959 1.00 64.98 126 THR A C 1
ATOM 775 O O . THR A 1 146 ? 50.766 53.574 29.918 1.00 70.10 126 THR A O 1
ATOM 779 N N . ASN A 1 147 ? 49.463 53.888 31.724 1.00 59.03 127 ASN A N 1
ATOM 780 C CA . ASN A 1 147 ? 48.478 52.884 31.346 1.00 54.35 127 ASN A CA 1
ATOM 781 C C . ASN A 1 147 ? 47.180 53.505 30.844 1.00 44.12 127 ASN A C 1
ATOM 782 O O . ASN A 1 147 ? 46.153 52.819 30.790 1.00 43.94 127 ASN A O 1
ATOM 787 N N . ILE A 1 148 ? 47.204 54.792 30.491 1.00 42.33 128 ILE A N 1
ATOM 788 C CA . ILE A 1 148 ? 46.044 55.411 29.868 1.00 36.74 128 ILE A CA 1
ATOM 789 C C . ILE A 1 148 ? 45.729 54.681 28.572 1.00 36.95 128 ILE A C 1
ATOM 790 O O . ILE A 1 148 ? 46.630 54.328 27.800 1.00 34.73 128 ILE A O 1
ATOM 795 N N . LYS A 1 149 ? 44.447 54.421 28.341 1.00 33.44 129 LYS A N 1
ATOM 796 C CA . LYS A 1 149 ? 44.004 53.817 27.095 1.00 31.38 129 LYS A CA 1
ATOM 797 C C . LYS A 1 149 ? 43.717 54.914 26.078 1.00 37.37 129 LYS A C 1
ATOM 798 O O . LYS A 1 149 ? 43.155 55.959 26.418 1.00 37.84 129 LYS A O 1
ATOM 804 N N . LYS A 1 150 ? 44.114 54.676 24.830 1.00 32.85 130 LYS A N 1
ATOM 805 C CA . LYS A 1 150 ? 44.110 55.705 23.798 1.00 36.30 130 LYS A CA 1
ATOM 806 C C . LYS A 1 150 ? 43.095 55.368 22.716 1.00 36.04 130 LYS A C 1
ATOM 807 O O . LYS A 1 150 ? 43.092 54.253 22.185 1.00 32.53 130 LYS A O 1
ATOM 813 N N . ILE A 1 151 ? 42.244 56.338 22.393 1.00 32.67 131 ILE A N 1
ATOM 814 C CA . ILE A 1 151 ? 41.315 56.256 21.272 1.00 32.99 131 ILE A CA 1
ATOM 815 C C . ILE A 1 151 ? 41.736 57.304 20.252 1.00 36.10 131 ILE A C 1
ATOM 816 O O . ILE A 1 151 ? 41.794 58.499 20.569 1.00 33.87 131 ILE A O 1
ATOM 821 N N . LEU A 1 152 ? 42.032 56.863 19.034 1.00 31.00 132 LEU A N 1
ATOM 822 C CA . LEU A 1 152 ? 42.492 57.750 17.976 1.00 29.78 132 LEU A CA 1
ATOM 823 C C . LEU A 1 152 ? 41.362 58.010 16.990 1.00 32.99 132 LEU A C 1
ATOM 824 O O . LEU A 1 152 ? 40.755 57.069 16.471 1.00 32.53 132 LEU A O 1
ATOM 829 N N . LEU A 1 153 ? 41.084 59.286 16.735 1.00 29.70 133 LEU A N 1
ATOM 830 C CA . LEU A 1 153 ? 40.104 59.688 15.732 1.00 36.52 133 LEU A CA 1
ATOM 831 C C . LEU A 1 153 ? 40.847 59.944 14.425 1.00 44.53 133 LEU A C 1
ATOM 832 O O . LEU A 1 153 ? 41.646 60.881 14.327 1.00 38.80 133 LEU A O 1
ATOM 837 N N . THR A 1 154 ? 40.586 59.110 13.424 1.00 35.40 134 THR A N 1
ATOM 838 C CA . THR A 1 154 ? 41.361 59.096 12.194 1.00 40.19 134 THR A CA 1
ATOM 839 C C . THR A 1 154 ? 40.660 59.867 11.082 1.00 37.12 134 THR A C 1
ATOM 840 O O . THR A 1 154 ? 39.440 60.054 11.088 1.00 42.82 134 THR A O 1
ATOM 844 N N . GLY A 1 155 ? 41.462 60.315 10.119 1.00 40.95 135 GLY A N 1
ATOM 845 C CA . GLY A 1 155 ? 40.956 60.935 8.915 1.00 47.45 135 GLY A CA 1
ATOM 846 C C . GLY A 1 155 ? 40.777 59.925 7.798 1.00 59.86 135 GLY A C 1
ATOM 847 O O . GLY A 1 155 ? 40.839 58.710 7.994 1.00 62.17 135 GLY A O 1
ATOM 848 N N . GLN A 1 156 ? 40.557 60.453 6.592 1.00 63.86 136 GLN A N 1
ATOM 849 C CA . GLN A 1 156 ? 40.284 59.585 5.452 1.00 74.12 136 GLN A CA 1
ATOM 850 C C . GLN A 1 156 ? 41.547 58.893 4.952 1.00 68.90 136 GLN A C 1
ATOM 851 O O . GLN A 1 156 ? 41.465 57.822 4.343 1.00 73.62 136 GLN A O 1
ATOM 857 N N . ALA A 1 157 ? 42.715 59.475 5.204 1.00 66.10 137 ALA A N 1
ATOM 858 C CA . ALA A 1 157 ? 43.988 58.948 4.726 1.00 72.73 137 ALA A CA 1
ATOM 859 C C . ALA A 1 157 ? 44.931 58.644 5.885 1.00 73.29 137 ALA A C 1
ATOM 860 O O . ALA A 1 157 ? 46.146 58.821 5.782 1.00 72.01 137 ALA A O 1
ATOM 862 N N . ASP A 1 158 ? 44.380 58.173 7.004 1.00 62.27 138 ASP A N 1
ATOM 863 C CA . ASP A 1 158 ? 45.165 57.872 8.196 1.00 55.57 138 ASP A CA 1
ATOM 864 C C . ASP A 1 158 ? 44.959 56.447 8.691 1.00 57.50 138 ASP A C 1
ATOM 865 O O . ASP A 1 158 ? 45.449 56.103 9.774 1.00 59.36 138 ASP A O 1
ATOM 870 N N . GLU A 1 159 ? 44.252 55.606 7.932 1.00 53.10 139 GLU A N 1
ATOM 871 C CA . GLU A 1 159 ? 43.898 54.284 8.438 1.00 54.05 139 GLU A CA 1
ATOM 872 C C . GLU A 1 159 ? 45.120 53.380 8.547 1.00 51.94 139 GLU A C 1
ATOM 873 O O . GLU A 1 159 ? 45.253 52.627 9.518 1.00 54.19 139 GLU A O 1
ATOM 879 N N . LYS A 1 160 ? 46.026 53.441 7.568 1.00 52.34 140 LYS A N 1
ATOM 880 C CA . LYS A 1 160 ? 47.208 52.585 7.608 1.00 60.34 140 LYS A CA 1
ATOM 881 C C . LYS A 1 160 ? 48.120 52.950 8.774 1.00 55.56 140 LYS A C 1
ATOM 882 O O . LYS A 1 160 ? 48.677 52.064 9.433 1.00 45.94 140 LYS A O 1
ATOM 888 N N . LEU A 1 161 ? 48.283 54.247 9.044 1.00 51.48 141 LEU A N 1
ATOM 889 C CA . LEU A 1 161 ? 49.096 54.666 10.182 1.00 51.66 141 LEU A CA 1
ATOM 890 C C . LEU A 1 161 ? 48.455 54.251 11.500 1.00 49.63 141 LEU A C 1
ATOM 891 O O . LEU A 1 161 ? 49.157 53.891 12.453 1.00 45.33 141 LEU A O 1
ATOM 896 N N . ALA A 1 162 ? 47.123 54.292 11.574 1.00 45.16 142 ALA A N 1
ATOM 897 C CA . ALA A 1 162 ? 46.440 53.892 12.799 1.00 42.41 142 ALA A CA 1
ATOM 898 C C . ALA A 1 162 ? 46.485 52.383 13.000 1.00 45.17 142 ALA A C 1
ATOM 899 O O . ALA A 1 162 ? 46.562 51.913 14.141 1.00 44.90 142 ALA A O 1
ATOM 901 N N . ILE A 1 163 ? 46.433 51.613 11.911 1.00 42.27 143 ILE A N 1
ATOM 902 C CA . ILE A 1 163 ? 46.507 50.159 12.020 1.00 39.26 143 ILE A CA 1
ATOM 903 C C . ILE A 1 163 ? 47.852 49.736 12.596 1.00 45.26 143 ILE A C 1
ATOM 904 O O . ILE A 1 163 ? 47.923 48.876 13.482 1.00 47.89 143 ILE A O 1
ATOM 909 N N . ALA A 1 164 ? 48.939 50.337 12.106 1.00 41.91 144 ALA A N 1
ATOM 910 C CA . ALA A 1 164 ? 50.261 50.014 12.631 1.00 43.52 144 ALA A CA 1
ATOM 911 C C . ALA A 1 164 ? 50.374 50.385 14.104 1.00 44.85 144 ALA A C 1
ATOM 912 O O . ALA A 1 164 ? 50.931 49.623 14.903 1.00 45.63 144 ALA A O 1
ATOM 914 N N . ALA A 1 165 ? 49.843 51.550 14.484 1.00 44.08 145 ALA A N 1
ATOM 915 C CA . ALA A 1 165 ? 49.878 51.954 15.886 1.00 40.12 145 ALA A CA 1
ATOM 916 C C . ALA A 1 165 ? 49.051 51.013 16.752 1.00 44.84 145 ALA A C 1
ATOM 917 O O . ALA A 1 165 ? 49.429 50.709 17.889 1.00 43.93 145 ALA A O 1
ATOM 919 N N . PHE A 1 166 ? 47.916 50.542 16.230 1.00 48.86 146 PHE A N 1
ATOM 920 C CA . PHE A 1 166 ? 47.089 49.604 16.981 1.00 45.99 146 PHE A CA 1
ATOM 921 C C . PHE A 1 166 ? 47.792 48.263 17.153 1.00 46.59 146 PHE A C 1
ATOM 922 O O . PHE A 1 166 ? 47.713 47.647 18.222 1.00 43.08 146 PHE A O 1
ATOM 930 N N . ASN A 1 167 ? 48.491 47.798 16.114 1.00 53.30 147 ASN A N 1
ATOM 931 C CA . ASN A 1 167 ? 49.200 46.526 16.209 1.00 57.21 147 ASN A CA 1
ATOM 932 C C . ASN A 1 167 ? 50.382 46.609 17.166 1.00 52.17 147 ASN A C 1
ATOM 933 O O . ASN A 1 167 ? 50.699 45.624 17.843 1.00 49.61 147 ASN A O 1
ATOM 938 N N . GLU A 1 168 ? 51.044 47.764 17.237 1.00 48.43 148 GLU A N 1
ATOM 939 C CA . GLU A 1 168 ? 52.169 47.945 18.145 1.00 47.16 148 GLU A CA 1
ATOM 940 C C . GLU A 1 168 ? 51.740 48.187 19.585 1.00 46.99 148 GLU A C 1
ATOM 941 O O . GLU A 1 168 ? 52.602 48.230 20.470 1.00 47.46 148 GLU A O 1
ATOM 947 N N . GLY A 1 169 ? 50.445 48.347 19.843 1.00 43.60 149 GLY A N 1
ATOM 948 C CA . GLY A 1 169 ? 49.978 48.654 21.178 1.00 38.25 149 GLY A CA 1
ATOM 949 C C . GLY A 1 169 ? 50.069 50.111 21.566 1.00 43.10 149 GLY A C 1
ATOM 950 O O . GLY A 1 169 ? 49.822 50.440 22.732 1.00 43.85 149 GLY A O 1
ATOM 951 N N . LEU A 1 170 ? 50.422 50.995 20.630 1.00 38.76 150 LEU A N 1
ATOM 952 C CA . LEU A 1 170 ? 50.477 52.420 20.941 1.00 36.93 150 LEU A CA 1
ATOM 953 C C . LEU A 1 170 ? 49.089 52.969 21.254 1.00 41.61 150 LEU A C 1
ATOM 954 O O . LEU A 1 170 ? 48.914 53.715 22.225 1.00 41.36 150 LEU A O 1
ATOM 959 N N . ILE A 1 171 ? 48.093 52.617 20.442 1.00 32.46 151 ILE A N 1
ATOM 960 C CA . ILE A 1 171 ? 46.707 52.979 20.693 1.00 30.92 151 ILE A CA 1
ATOM 961 C C . ILE A 1 171 ? 45.910 51.699 20.905 1.00 41.50 151 ILE A C 1
ATOM 962 O O . ILE A 1 171 ? 46.347 50.599 20.556 1.00 40.74 151 ILE A O 1
ATOM 967 N N . HIS A 1 172 ? 44.723 51.854 21.491 1.00 38.78 152 HIS A N 1
ATOM 968 C CA . HIS A 1 172 ? 43.847 50.727 21.770 1.00 38.29 152 HIS A CA 1
ATOM 969 C C . HIS A 1 172 ? 42.558 50.751 20.962 1.00 40.37 152 HIS A C 1
ATOM 970 O O . HIS A 1 172 ? 41.769 49.804 21.060 1.00 43.88 152 HIS A O 1
ATOM 977 N N . ARG A 1 173 ? 42.329 51.793 20.167 1.00 38.48 153 ARG A N 1
ATOM 978 C CA . ARG A 1 173 ? 41.119 51.929 19.369 1.00 31.89 153 ARG A CA 1
ATOM 979 C C . ARG A 1 173 ? 41.324 53.065 18.380 1.00 37.64 153 ARG A C 1
ATOM 980 O O . ARG A 1 173 ? 41.882 54.104 18.739 1.00 36.38 153 ARG A O 1
ATOM 988 N N . TYR A 1 174 ? 40.886 52.859 17.140 1.00 35.88 154 TYR A N 1
ATOM 989 C CA . TYR A 1 174 ? 40.877 53.919 16.142 1.00 37.70 154 TYR A CA 1
ATOM 990 C C . TYR A 1 174 ? 39.513 53.954 15.472 1.00 39.18 154 TYR A C 1
ATOM 991 O O . TYR A 1 174 ? 38.981 52.911 15.078 1.00 43.21 154 TYR A O 1
ATOM 1000 N N . ILE A 1 175 ? 38.946 55.153 15.362 1.00 36.31 155 ILE A N 1
ATOM 1001 C CA . ILE A 1 175 ? 37.613 55.361 14.810 1.00 36.29 155 ILE A CA 1
ATOM 1002 C C . ILE A 1 175 ? 37.690 56.493 13.798 1.00 40.35 155 ILE A C 1
ATOM 1003 O O . ILE A 1 175 ? 38.278 57.543 14.081 1.00 38.59 155 ILE A O 1
ATOM 1008 N N . LYS A 1 176 ? 37.105 56.281 12.621 1.00 36.45 156 LYS A N 1
ATOM 1009 C CA . LYS A 1 176 ? 37.010 57.354 11.641 1.00 42.73 156 LYS A CA 1
ATOM 1010 C C . LYS A 1 176 ? 36.162 58.488 12.201 1.00 43.44 156 LYS A C 1
ATOM 1011 O O . LYS A 1 176 ? 35.031 58.271 12.646 1.00 39.75 156 LYS A O 1
ATOM 1017 N N . LYS A 1 177 ? 36.718 59.701 12.190 1.00 38.92 157 LYS A N 1
ATOM 1018 C CA . LYS A 1 177 ? 36.006 60.835 12.768 1.00 39.40 157 LYS A CA 1
ATOM 1019 C C . LYS A 1 177 ? 34.748 61.173 11.978 1.00 40.91 157 LYS A C 1
ATOM 1020 O O . LYS A 1 177 ? 33.786 61.705 12.544 1.00 43.67 157 LYS A O 1
ATOM 1026 N N . SER A 1 178 ? 34.728 60.865 10.683 1.00 39.91 158 SER A N 1
ATOM 1027 C CA . SER A 1 178 ? 33.568 61.114 9.838 1.00 44.83 158 SER A CA 1
ATOM 1028 C C . SER A 1 178 ? 32.585 59.950 9.820 1.00 43.14 158 SER A C 1
ATOM 1029 O O . SER A 1 178 ? 31.608 59.999 9.065 1.00 44.00 158 SER A O 1
ATOM 1032 N N . ASP A 1 179 ? 32.822 58.914 10.617 1.00 42.56 159 ASP A N 1
ATOM 1033 C CA . ASP A 1 179 ? 31.894 57.794 10.690 1.00 44.40 159 ASP A CA 1
ATOM 1034 C C . ASP A 1 179 ? 30.534 58.292 11.172 1.00 42.25 159 ASP A C 1
ATOM 1035 O O . ASP A 1 179 ? 30.470 59.057 12.143 1.00 38.15 159 ASP A O 1
ATOM 1040 N N . PRO A 1 180 ? 29.435 57.907 10.518 1.00 47.76 160 PRO A N 1
ATOM 1041 C CA . PRO A 1 180 ? 28.114 58.359 10.989 1.00 44.66 160 PRO A CA 1
ATOM 1042 C C . PRO A 1 180 ? 27.805 57.947 12.418 1.00 48.62 160 PRO A C 1
ATOM 1043 O O . PRO A 1 180 ? 27.033 58.635 13.098 1.00 47.22 160 PRO A O 1
ATOM 1047 N N . ASP A 1 181 ? 28.391 56.851 12.900 1.00 47.38 161 ASP A N 1
ATOM 1048 C CA . ASP A 1 181 ? 28.186 56.381 14.263 1.00 39.35 161 ASP A CA 1
ATOM 1049 C C . ASP A 1 181 ? 29.347 56.737 15.184 1.00 33.93 161 ASP A C 1
ATOM 1050 O O . ASP A 1 181 ? 29.555 56.060 16.196 1.00 40.60 161 ASP A O 1
ATOM 1055 N N . VAL A 1 182 ? 30.099 57.793 14.860 1.00 38.61 162 VAL A N 1
ATOM 1056 C CA . VAL A 1 182 ? 31.325 58.095 15.598 1.00 40.86 162 VAL A CA 1
ATOM 1057 C C . VAL A 1 182 ? 31.021 58.382 17.064 1.00 39.92 162 VAL A C 1
ATOM 1058 O O . VAL A 1 182 ? 31.778 57.982 17.957 1.00 35.28 162 VAL A O 1
ATOM 1062 N N . ALA A 1 183 ? 29.903 59.057 17.340 1.00 37.21 163 ALA A N 1
ATOM 1063 C CA . ALA A 1 183 ? 29.587 59.432 18.715 1.00 40.31 163 ALA A CA 1
ATOM 1064 C C . ALA A 1 183 ? 29.337 58.202 19.579 1.00 34.34 163 ALA A C 1
ATOM 1065 O O . ALA A 1 183 ? 29.841 58.105 20.704 1.00 38.96 163 ALA A O 1
ATOM 1067 N N . SER A 1 184 ? 28.559 57.246 19.066 1.00 36.52 164 SER A N 1
ATOM 1068 C CA . SER A 1 184 ? 28.271 56.041 19.836 1.00 36.56 164 SER A CA 1
ATOM 1069 C C . SER A 1 184 ? 29.468 55.100 19.883 1.00 35.11 164 SER A C 1
ATOM 1070 O O . SER A 1 184 ? 29.651 54.385 20.875 1.00 38.18 164 SER A O 1
ATOM 1073 N N . LEU A 1 185 ? 30.289 55.082 18.830 1.00 33.70 165 LEU A N 1
ATOM 1074 C CA . LEU A 1 185 ? 31.473 54.227 18.831 1.00 38.91 165 LEU A CA 1
ATOM 1075 C C . LEU A 1 185 ? 32.490 54.692 19.866 1.00 36.11 165 LEU A C 1
ATOM 1076 O O . LEU A 1 185 ? 33.113 53.869 20.547 1.00 36.78 165 LEU A O 1
ATOM 1081 N N . ILE A 1 186 ? 32.676 56.008 19.996 1.00 35.27 166 ILE A N 1
ATOM 1082 C CA . ILE A 1 186 ? 33.580 56.527 21.018 1.00 35.68 166 ILE A CA 1
ATOM 1083 C C . ILE A 1 186 ? 33.039 56.225 22.409 1.00 40.87 166 ILE A C 1
ATOM 1084 O O . ILE A 1 186 ? 33.783 55.796 23.300 1.00 32.61 166 ILE A O 1
ATOM 1089 N N . THR A 1 187 ? 31.735 56.438 22.614 1.00 29.45 167 THR A N 1
ATOM 1090 C CA . THR A 1 187 ? 31.134 56.207 23.924 1.00 39.55 167 THR A CA 1
ATOM 1091 C C . THR A 1 187 ? 31.300 54.757 24.362 1.00 38.35 167 THR A C 1
ATOM 1092 O O . THR A 1 187 ? 31.627 54.484 25.523 1.00 35.84 167 THR A O 1
ATOM 1096 N N . GLN A 1 188 ? 31.081 53.812 23.444 1.00 36.37 168 GLN A N 1
ATOM 1097 C CA . GLN A 1 188 ? 31.240 52.403 23.786 1.00 35.09 168 GLN A CA 1
ATOM 1098 C C . GLN A 1 188 ? 32.700 52.064 24.062 1.00 35.29 168 GLN A C 1
ATOM 1099 O O . GLN A 1 188 ? 33.001 51.285 24.974 1.00 34.08 168 GLN A O 1
ATOM 1105 N N . SER A 1 189 ? 33.622 52.640 23.287 1.00 34.78 169 SER A N 1
ATOM 1106 C CA . SER A 1 189 ? 35.040 52.375 23.508 1.00 38.01 169 SER A CA 1
ATOM 1107 C C . SER A 1 189 ? 35.529 52.979 24.817 1.00 36.65 169 SER A C 1
ATOM 1108 O O . SER A 1 189 ? 36.444 52.433 25.443 1.00 33.72 169 SER A O 1
ATOM 1111 N N . ILE A 1 190 ? 34.942 54.099 25.244 1.00 34.31 170 ILE A N 1
ATOM 1112 C CA . ILE A 1 190 ? 35.294 54.674 26.540 1.00 37.09 170 ILE A CA 1
ATOM 1113 C C . ILE A 1 190 ? 34.942 53.703 27.660 1.00 35.71 170 ILE A C 1
ATOM 1114 O O . ILE A 1 190 ? 35.753 53.438 28.556 1.00 35.74 170 ILE A O 1
ATOM 1119 N N . HIS A 1 191 ? 33.726 53.150 27.620 1.00 34.86 171 HIS A N 1
ATOM 1120 C CA . HIS A 1 191 ? 33.315 52.181 28.632 1.00 36.25 171 HIS A CA 1
ATOM 1121 C C . HIS A 1 191 ? 34.193 50.936 28.597 1.00 35.58 171 HIS A C 1
ATOM 1122 O O . HIS A 1 191 ? 34.580 50.411 29.648 1.00 36.88 171 HIS A O 1
ATOM 1129 N N . ASP A 1 192 ? 34.516 50.448 27.397 1.00 32.80 172 ASP A N 1
ATOM 1130 C CA . ASP A 1 192 ? 35.338 49.247 27.285 1.00 34.58 172 ASP A CA 1
ATOM 1131 C C . ASP A 1 192 ? 36.748 49.488 27.808 1.00 41.02 172 ASP A C 1
ATOM 1132 O O . ASP A 1 192 ? 37.305 48.644 28.519 1.00 37.11 172 ASP A O 1
ATOM 1137 N N . LEU A 1 193 ? 37.338 50.637 27.473 1.00 30.47 173 LEU A N 1
ATOM 1138 C CA . LEU A 1 193 ? 38.720 50.903 27.848 1.00 35.91 173 LEU A CA 1
ATOM 1139 C C . LEU A 1 193 ? 38.869 51.354 29.294 1.00 31.94 173 LEU A C 1
ATOM 1140 O O . LEU A 1 193 ? 39.947 51.178 29.872 1.00 36.22 173 LEU A O 1
ATOM 1145 N N . GLN A 1 194 ? 37.827 51.938 29.890 1.00 28.02 174 GLN A N 1
ATOM 1146 C CA . GLN A 1 194 ? 37.889 52.227 31.318 1.00 31.92 174 GLN A CA 1
ATOM 1147 C C . GLN A 1 194 ? 37.911 50.945 32.137 1.00 37.93 174 GLN A C 1
ATOM 1148 O O . GLN A 1 194 ? 38.542 50.899 33.198 1.00 41.05 174 GLN A O 1
ATOM 1154 N N . LEU A 1 195 ? 37.239 49.896 31.658 1.00 38.56 175 LEU A N 1
ATOM 1155 C CA . LEU A 1 195 ? 37.357 48.590 32.296 1.00 36.55 175 LEU A CA 1
ATOM 1156 C C . LEU A 1 195 ? 38.757 48.018 32.106 1.00 35.61 175 LEU A C 1
ATOM 1157 O O . LEU A 1 195 ? 39.360 47.499 33.053 1.00 36.21 175 LEU A O 1
ATOM 1162 N N . GLN A 1 196 ? 39.292 48.110 30.885 1.00 33.43 176 GLN A N 1
ATOM 1163 C CA . GLN A 1 196 ? 40.642 47.617 30.629 1.00 37.49 176 GLN A CA 1
ATOM 1164 C C . GLN A 1 196 ? 41.681 48.376 31.442 1.00 36.90 176 GLN A C 1
ATOM 1165 O O . GLN A 1 196 ? 42.730 47.816 31.782 1.00 39.98 176 GLN A O 1
ATOM 1171 N N . TYR A 1 197 ? 41.417 49.647 31.754 1.00 30.28 177 TYR A N 1
ATOM 1172 C CA . TYR A 1 197 ? 42.344 50.416 32.579 1.00 33.35 177 TYR A CA 1
ATOM 1173 C C . TYR A 1 197 ? 42.493 49.794 33.962 1.00 35.36 177 TYR A C 1
ATOM 1174 O O . TYR A 1 197 ? 43.610 49.621 34.461 1.00 32.01 177 TYR A O 1
ATOM 1183 N N . PHE A 1 198 ? 41.372 49.450 34.598 1.00 30.73 178 PHE A N 1
ATOM 1184 C CA . PHE A 1 198 ? 41.437 48.835 35.920 1.00 33.91 178 PHE A CA 1
ATOM 1185 C C . PHE A 1 198 ? 41.869 47.377 35.850 1.00 36.97 178 PHE A C 1
ATOM 1186 O O . PHE A 1 198 ? 42.412 46.850 36.829 1.00 31.52 178 PHE A O 1
ATOM 1194 N N . GLN A 1 199 ? 41.638 46.711 34.715 1.00 30.67 179 GLN A N 1
ATOM 1195 C CA . GLN A 1 199 ? 42.189 45.374 34.527 1.00 39.34 179 GLN A CA 1
ATOM 1196 C C . GLN A 1 199 ? 43.711 45.416 34.470 1.00 41.15 179 GLN A C 1
ATOM 1197 O O . GLN A 1 199 ? 44.386 44.554 35.046 1.00 41.26 179 GLN A O 1
ATOM 1203 N N . SER A 1 200 ? 44.268 46.414 33.778 1.00 35.07 180 SER A N 1
ATOM 1204 C CA . SER A 1 200 ? 45.715 46.604 33.782 1.00 49.87 180 SER A CA 1
ATOM 1205 C C . SER A 1 200 ? 46.219 47.037 35.155 1.00 50.47 180 SER A C 1
ATOM 1206 O O . SER A 1 200 ? 47.331 46.665 35.548 1.00 64.46 180 SER A O 1
ATOM 1209 N N . MET A 1 201 ? 45.421 47.820 35.896 1.00 46.81 181 MET A N 1
ATOM 1210 C CA . MET A 1 201 ? 45.777 48.174 37.270 1.00 45.26 181 MET A CA 1
ATOM 1211 C C . MET A 1 201 ? 45.852 46.950 38.168 1.00 49.25 181 MET A C 1
ATOM 1212 O O . MET A 1 201 ? 46.630 46.931 39.129 1.00 44.11 181 MET A O 1
ATOM 1217 N N . SER A 1 202 ? 45.031 45.935 37.891 1.00 44.27 182 SER A N 1
ATOM 1218 C CA . SER A 1 202 ? 44.980 44.765 38.757 1.00 43.80 182 SER A CA 1
ATOM 1219 C C . SER A 1 202 ? 46.305 44.017 38.765 1.00 33.96 182 SER A C 1
ATOM 1220 O O . SER A 1 202 ? 46.662 43.405 39.777 1.00 36.72 182 SER A O 1
ATOM 1223 N N . ASP A 1 203 ? 47.047 44.062 37.656 1.00 49.46 183 ASP A N 1
ATOM 1224 C CA . ASP A 1 203 ? 48.349 43.407 37.607 1.00 59.94 183 ASP A CA 1
ATOM 1225 C C . ASP A 1 203 ? 49.303 44.003 38.634 1.00 50.31 183 ASP A C 1
ATOM 1226 O O . ASP A 1 203 ? 49.901 43.280 39.439 1.00 46.47 183 ASP A O 1
ATOM 1231 N N . MET A 1 204 ? 49.452 45.329 38.628 1.00 50.69 184 MET A N 1
ATOM 1232 C CA . MET A 1 204 ? 50.407 45.962 39.529 1.00 54.07 184 MET A CA 1
ATOM 1233 C C . MET A 1 204 ? 49.934 45.933 40.976 1.00 48.07 184 MET A C 1
ATOM 1234 O O . MET A 1 204 ? 50.763 45.901 41.893 1.00 49.23 184 MET A O 1
ATOM 1239 N N . ILE A 1 205 ? 48.619 45.941 41.204 1.00 38.83 185 ILE A N 1
ATOM 1240 C CA . ILE A 1 205 ? 48.105 45.970 42.571 1.00 39.91 185 ILE A CA 1
ATOM 1241 C C . ILE A 1 205 ? 48.435 44.671 43.297 1.00 37.14 185 ILE A C 1
ATOM 1242 O O . ILE A 1 205 ? 48.929 44.683 44.430 1.00 46.01 185 ILE A O 1
ATOM 1247 N N . VAL A 1 206 ? 48.172 43.529 42.656 1.00 38.34 186 VAL A N 1
ATOM 1248 C CA . VAL A 1 206 ? 48.473 42.251 43.296 1.00 41.67 186 VAL A CA 1
ATOM 1249 C C . VAL A 1 206 ? 49.979 42.056 43.433 1.00 40.47 186 VAL A C 1
ATOM 1250 O O . VAL A 1 206 ? 50.439 41.338 44.329 1.00 47.69 186 VAL A O 1
ATOM 1254 N N . ARG A 1 207 ? 50.770 42.687 42.562 1.00 43.58 187 ARG A N 1
ATOM 1255 C CA . ARG A 1 207 ? 52.222 42.622 42.698 1.00 54.36 187 ARG A CA 1
ATOM 1256 C C . ARG A 1 207 ? 52.704 43.516 43.834 1.00 60.69 187 ARG A C 1
ATOM 1257 O O . ARG A 1 207 ? 53.533 43.103 44.653 1.00 69.25 187 ARG A O 1
ATOM 1265 N N . MET A 1 208 ? 52.194 44.749 43.893 1.00 54.71 188 MET A N 1
ATOM 1266 C CA . MET A 1 208 ? 52.627 45.688 44.923 1.00 58.97 188 MET A CA 1
ATOM 1267 C C . MET A 1 208 ? 52.296 45.174 46.319 1.00 62.34 188 MET A C 1
ATOM 1268 O O . MET A 1 208 ? 53.088 45.340 47.254 1.00 64.22 188 MET A O 1
ATOM 1273 N N . LEU A 1 209 ? 51.137 44.542 46.478 1.00 50.86 189 LEU A N 1
ATOM 1274 C CA . LEU A 1 209 ? 50.693 44.051 47.773 1.00 57.19 189 LEU A CA 1
ATOM 1275 C C . LEU A 1 209 ? 51.189 42.644 48.081 1.00 60.61 189 LEU A C 1
ATOM 1276 O O . LEU A 1 209 ? 50.906 42.131 49.169 1.00 71.04 189 LEU A O 1
ATOM 1281 N N . SER A 1 210 ? 51.917 42.016 47.154 1.00 61.80 190 SER A N 1
ATOM 1282 C CA . SER A 1 210 ? 52.481 40.679 47.354 1.00 65.81 190 SER A CA 1
ATOM 1283 C C . SER A 1 210 ? 51.397 39.660 47.698 1.00 67.71 190 SER A C 1
ATOM 1284 O O . SER A 1 210 ? 51.565 38.819 48.583 1.00 77.17 190 SER A O 1
ATOM 1287 N N . VAL A 1 211 ? 50.271 39.735 46.990 1.00 61.07 191 VAL A N 1
ATOM 1288 C CA . VAL A 1 211 ? 49.145 38.842 47.215 1.00 57.61 191 VAL A CA 1
ATOM 1289 C C . VAL A 1 211 ? 48.827 38.109 45.919 1.00 49.85 191 VAL A C 1
ATOM 1290 O O . VAL A 1 211 ? 49.217 38.524 44.825 1.00 49.14 191 VAL A O 1
ATOM 1294 N N . THR A 1 212 ? 48.109 36.999 46.057 1.00 45.15 192 THR A N 1
ATOM 1295 C CA . THR A 1 212 ? 47.626 36.231 44.920 1.00 47.37 192 THR A CA 1
ATOM 1296 C C . THR A 1 212 ? 46.148 36.525 44.704 1.00 53.95 192 THR A C 1
ATOM 1297 O O . THR A 1 212 ? 45.368 36.581 45.659 1.00 47.53 192 THR A O 1
ATOM 1301 N N . SER A 1 213 ? 45.770 36.715 43.446 1.00 44.72 193 SER A N 1
ATOM 1302 C CA . SER A 1 213 ? 44.397 37.075 43.135 1.00 36.94 193 SER A CA 1
ATOM 1303 C C . SER A 1 213 ? 43.472 35.878 43.341 1.00 42.55 193 SER A C 1
ATOM 1304 O O . SER A 1 213 ? 43.864 34.735 43.080 1.00 39.86 193 SER A O 1
ATOM 1307 N N . PRO A 1 214 ? 42.249 36.102 43.820 1.00 42.30 194 PRO A N 1
ATOM 1308 C CA . PRO A 1 214 ? 41.263 35.016 43.848 1.00 40.31 194 PRO A CA 1
ATOM 1309 C C . PRO A 1 214 ? 40.954 34.541 42.436 1.00 38.53 194 PRO A C 1
ATOM 1310 O O . PRO A 1 214 ? 40.951 35.325 41.485 1.00 38.92 194 PRO A O 1
ATOM 1314 N N . ASN A 1 215 ? 40.698 33.237 42.305 1.00 34.85 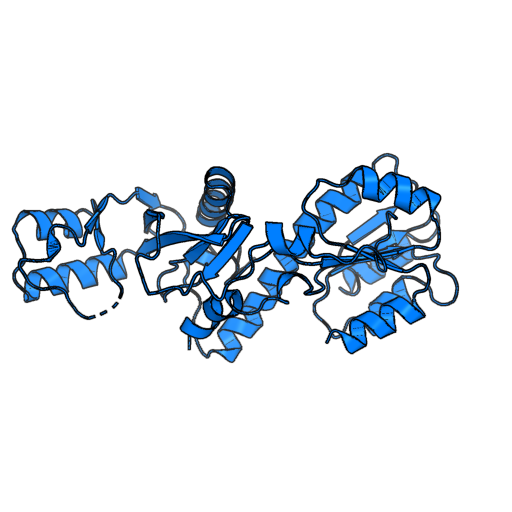195 ASN A N 1
ATOM 1315 C CA . ASN A 1 215 ? 40.472 32.662 40.982 1.00 34.40 195 ASN A CA 1
ATOM 1316 C C . ASN A 1 215 ? 39.186 33.177 40.347 1.00 38.08 195 ASN A C 1
ATOM 1317 O O . ASN A 1 215 ? 39.079 33.212 39.115 1.00 35.39 195 ASN A O 1
ATOM 1322 N N . CYS A 1 216 ? 38.208 33.583 41.161 1.00 37.34 196 CYS A N 1
ATOM 1323 C CA . CYS A 1 216 ? 36.936 34.055 40.625 1.00 35.24 196 CYS A CA 1
ATOM 1324 C C . CYS A 1 216 ? 37.084 35.329 39.804 1.00 32.18 196 CYS A C 1
ATOM 1325 O O . CYS A 1 216 ? 36.206 35.630 38.988 1.00 33.77 196 CYS A O 1
ATOM 1328 N N . LEU A 1 217 ? 38.167 36.084 40.002 1.00 32.81 197 LEU A N 1
ATOM 1329 C CA . LEU A 1 217 ? 38.365 37.308 39.233 1.00 30.52 197 LEU A CA 1
ATOM 1330 C C . LEU A 1 217 ? 38.647 37.012 37.765 1.00 47.40 197 LEU A C 1
ATOM 1331 O O . LEU A 1 217 ? 38.368 37.851 36.901 1.00 30.56 197 LEU A O 1
ATOM 1336 N N . HIS A 1 218 ? 39.192 35.835 37.463 1.00 31.88 198 HIS A N 1
ATOM 1337 C CA . HIS A 1 218 ? 39.483 35.433 36.094 1.00 32.55 198 HIS A CA 1
ATOM 1338 C C . HIS A 1 218 ? 38.388 34.567 35.488 1.00 36.70 198 HIS A C 1
ATOM 1339 O O . HIS A 1 218 ? 38.531 34.120 34.345 1.00 40.77 198 HIS A O 1
ATOM 1346 N N . ASP A 1 219 ? 37.304 34.320 36.220 1.00 36.79 199 ASP A N 1
ATOM 1347 C CA . ASP A 1 219 ? 36.227 33.450 35.759 1.00 37.44 199 ASP A CA 1
ATOM 1348 C C . ASP A 1 219 ? 35.280 34.259 34.880 1.00 39.25 199 ASP A C 1
ATOM 1349 O O . ASP A 1 219 ? 34.581 35.153 35.369 1.00 35.45 199 ASP A O 1
ATOM 1354 N N . LYS A 1 220 ? 35.240 33.933 33.585 1.00 39.89 200 LYS A N 1
ATOM 1355 C CA . LYS A 1 220 ? 34.467 34.737 32.642 1.00 47.50 200 LYS A CA 1
ATOM 1356 C C . LYS A 1 220 ? 32.967 34.599 32.877 1.00 45.49 200 LYS A C 1
ATOM 1357 O O . LYS A 1 220 ? 32.238 35.597 32.844 1.00 41.50 200 LYS A O 1
ATOM 1363 N N . LYS A 1 221 ? 32.483 33.375 33.105 1.00 37.13 201 LYS A N 1
ATOM 1364 C CA . LYS A 1 221 ? 31.063 33.185 33.389 1.00 39.40 201 LYS A CA 1
ATOM 1365 C C . LYS A 1 221 ? 30.663 33.897 34.674 1.00 33.73 201 LYS A C 1
ATOM 1366 O O . LYS A 1 221 ? 29.642 34.593 34.723 1.00 33.64 201 LYS A O 1
ATOM 1372 N N . TYR A 1 222 ? 31.460 33.728 35.732 1.00 34.79 202 TYR A N 1
ATOM 1373 C CA . TYR A 1 222 ? 31.150 34.370 37.005 1.00 38.28 202 TYR A CA 1
ATOM 1374 C C . TYR A 1 222 ? 31.274 35.887 36.919 1.00 42.43 202 TYR A C 1
ATOM 1375 O O . TYR A 1 222 ? 30.542 36.605 37.610 1.00 37.29 202 TYR A O 1
ATOM 1384 N N . ALA A 1 223 ? 32.187 36.390 36.085 1.00 40.24 203 ALA A N 1
ATOM 1385 C CA . ALA A 1 223 ? 32.338 37.835 35.943 1.00 37.74 203 ALA A CA 1
ATOM 1386 C C . ALA A 1 223 ? 31.093 38.462 35.332 1.00 34.87 203 ALA A C 1
ATOM 1387 O O . ALA A 1 223 ? 30.681 39.558 35.732 1.00 36.73 203 ALA A O 1
ATOM 1389 N N . GLU A 1 224 ? 30.485 37.788 34.353 1.00 35.26 204 GLU A N 1
ATOM 1390 C CA . GLU A 1 224 ? 29.240 38.287 33.780 1.00 40.14 204 GLU A CA 1
ATOM 1391 C C . GLU A 1 224 ? 28.146 38.357 34.838 1.00 45.14 204 GLU A C 1
ATOM 1392 O O . GLU A 1 224 ? 27.362 39.313 34.870 1.00 39.31 204 GLU A O 1
ATOM 1398 N N . LEU A 1 225 ? 28.085 37.355 35.718 1.00 37.28 205 LEU A N 1
ATOM 1399 C CA . LEU A 1 225 ? 27.160 37.413 36.845 1.00 46.73 205 LEU A CA 1
ATOM 1400 C C . LEU A 1 225 ? 27.518 38.558 37.784 1.00 41.81 205 LEU A C 1
ATOM 1401 O O . LEU A 1 225 ? 26.632 39.250 38.300 1.00 38.14 205 LEU A O 1
ATOM 1406 N N . PHE A 1 226 ? 28.815 38.774 38.009 1.00 33.94 206 PHE A N 1
ATOM 1407 C CA . PHE A 1 226 ? 29.258 39.850 38.889 1.00 35.15 206 PHE A CA 1
ATOM 1408 C C . PHE A 1 226 ? 28.842 41.213 38.348 1.00 33.69 206 PHE A C 1
ATOM 1409 O O . PHE A 1 226 ? 28.268 42.034 39.074 1.00 35.11 206 PHE A O 1
ATOM 1417 N N . TRP A 1 227 ? 29.129 41.474 37.070 1.00 30.60 207 TRP A N 1
ATOM 1418 C CA . TRP A 1 227 ? 28.839 42.788 36.503 1.00 34.76 207 TRP A CA 1
ATOM 1419 C C . TRP A 1 227 ? 27.340 43.027 36.382 1.00 37.41 207 TRP A C 1
ATOM 1420 O O . TRP A 1 227 ? 26.870 44.155 36.572 1.00 37.16 207 TRP A O 1
ATOM 1431 N N . ARG A 1 228 ? 26.571 41.983 36.067 1.00 36.64 208 ARG A N 1
ATOM 1432 C CA . ARG A 1 228 ? 25.124 42.146 35.982 1.00 42.95 208 ARG A CA 1
ATOM 1433 C C . ARG A 1 228 ? 24.504 42.376 37.353 1.00 33.25 208 ARG A C 1
ATOM 1434 O O . ARG A 1 228 ? 23.516 43.110 37.467 1.00 41.94 208 ARG A O 1
ATOM 1442 N N . LEU A 1 229 ? 25.065 41.769 38.402 1.00 34.65 209 LEU A N 1
ATOM 1443 C CA . LEU A 1 229 ? 24.596 42.062 39.752 1.00 35.12 209 LEU A CA 1
ATOM 1444 C C . LEU A 1 229 ? 24.927 43.495 40.148 1.00 39.62 209 LEU A C 1
ATOM 1445 O O . LEU A 1 229 ? 24.128 44.157 40.821 1.00 37.11 209 LEU A O 1
ATOM 1450 N N . CYS A 1 230 ? 26.102 43.987 39.745 1.00 38.24 210 CYS A N 1
ATOM 1451 C CA . CYS A 1 230 ? 26.449 45.380 40.010 1.00 34.15 210 CYS A CA 1
ATOM 1452 C C . CYS A 1 230 ? 25.429 46.327 39.390 1.00 34.61 210 CYS A C 1
ATOM 1453 O O . CYS A 1 230 ? 25.037 47.324 40.010 1.00 41.47 210 CYS A O 1
ATOM 1456 N N . ARG A 1 231 ? 24.980 46.027 38.169 1.00 36.49 211 ARG A N 1
ATOM 1457 C CA . ARG A 1 231 ? 23.982 46.871 37.522 1.00 41.92 211 ARG A CA 1
ATOM 1458 C C . ARG A 1 231 ? 22.617 46.740 38.187 1.00 37.92 211 ARG A C 1
ATOM 1459 O O . ARG A 1 231 ? 21.860 47.715 38.239 1.00 45.26 211 ARG A O 1
ATOM 1467 N N . GLU A 1 232 ? 22.287 45.552 38.703 1.00 40.35 212 GLU A N 1
ATOM 1468 C CA . GLU A 1 232 ? 21.013 45.376 39.392 1.00 43.10 212 GLU A CA 1
ATOM 1469 C C . GLU A 1 232 ? 20.957 46.177 40.686 1.00 43.22 212 GLU A C 1
ATOM 1470 O O . GLU A 1 232 ? 19.890 46.680 41.056 1.00 42.76 212 GLU A O 1
ATOM 1476 N N . LYS A 1 233 ? 22.085 46.311 41.380 1.00 39.14 213 LYS A N 1
ATOM 1477 C CA . LYS A 1 233 ? 22.137 46.980 42.671 1.00 39.87 213 LYS A CA 1
ATOM 1478 C C . LYS A 1 233 ? 22.603 48.428 42.571 1.00 40.67 213 LYS A C 1
ATOM 1479 O O . LYS A 1 233 ? 22.776 49.084 43.603 1.00 48.00 213 LYS A O 1
ATOM 1485 N N . GLY A 1 234 ? 22.810 48.940 41.359 1.00 40.82 214 GLY A N 1
ATOM 1486 C CA . GLY A 1 234 ? 23.247 50.314 41.194 1.00 43.06 214 GLY A CA 1
ATOM 1487 C C . GLY A 1 234 ? 24.657 50.586 41.669 1.00 42.79 214 GLY A C 1
ATOM 1488 O O . GLY A 1 234 ? 24.958 51.710 42.084 1.00 44.52 214 GLY A O 1
ATOM 1489 N N . ILE A 1 235 ? 25.532 49.588 41.616 1.00 38.32 215 ILE A N 1
ATOM 1490 C CA . ILE A 1 235 ? 26.902 49.742 42.091 1.00 32.36 215 ILE A CA 1
ATOM 1491 C C . ILE A 1 235 ? 27.714 50.492 41.046 1.00 36.50 215 ILE A C 1
ATOM 1492 O O . ILE A 1 235 ? 27.683 50.157 39.856 1.00 34.56 215 ILE A O 1
ATOM 1497 N N . VAL A 1 236 ? 28.444 51.515 41.487 1.00 31.89 216 VAL A N 1
ATOM 1498 C CA . VAL A 1 236 ? 29.316 52.273 40.602 1.00 37.43 216 VAL A CA 1
ATOM 1499 C C . VAL A 1 236 ? 30.793 52.063 40.914 1.00 37.71 216 VAL A C 1
ATOM 1500 O O . VAL A 1 236 ? 31.634 52.326 40.041 1.00 35.64 216 VAL A O 1
ATOM 1504 N N . GLU A 1 237 ? 31.136 51.602 42.116 1.00 33.85 217 GLU A N 1
ATOM 1505 C CA . GLU A 1 237 ? 32.522 51.348 42.475 1.00 35.53 217 GLU A CA 1
ATOM 1506 C C . GLU A 1 237 ? 32.581 50.166 43.430 1.00 31.28 217 GLU A C 1
ATOM 1507 O O . GLU A 1 237 ? 31.689 49.977 44.262 1.00 32.19 217 GLU A O 1
ATOM 1513 N N . PHE A 1 238 ? 33.635 49.363 43.295 1.00 34.85 218 PHE A N 1
ATOM 1514 C CA . PHE A 1 238 ? 33.822 48.216 44.169 1.00 36.83 218 PHE A CA 1
ATOM 1515 C C . PHE A 1 238 ? 35.308 47.999 44.417 1.00 39.67 218 PHE A C 1
ATOM 1516 O O . PHE A 1 238 ? 36.161 48.450 43.648 1.00 34.86 218 PHE A O 1
ATOM 1524 N N . TYR A 1 239 ? 35.606 47.299 45.510 1.00 34.70 219 TYR A N 1
ATOM 1525 C CA . TYR A 1 239 ? 36.977 47.081 45.953 1.00 39.12 219 TYR A CA 1
ATOM 1526 C C . TYR A 1 239 ? 37.090 45.697 46.574 1.00 38.30 219 TYR A C 1
ATOM 1527 O O . TYR A 1 239 ? 36.246 45.310 47.387 1.00 35.60 219 TYR A O 1
ATOM 1536 N N . LEU A 1 240 ? 38.131 44.958 46.187 1.00 36.23 220 LEU A N 1
ATOM 1537 C CA . LEU A 1 240 ? 38.352 43.620 46.722 1.00 38.15 220 LEU A CA 1
ATOM 1538 C C . LEU A 1 240 ? 38.523 43.674 48.236 1.00 44.49 220 LEU A C 1
ATOM 1539 O O . LEU A 1 240 ? 39.263 44.511 48.761 1.00 40.24 220 LEU A O 1
ATOM 1544 N N . ALA A 1 241 ? 37.835 42.772 48.938 1.00 39.29 221 ALA A N 1
ATOM 1545 C CA . ALA A 1 241 ? 37.754 42.820 50.392 1.00 40.04 221 ALA A CA 1
ATOM 1546 C C . ALA A 1 241 ? 38.520 41.716 51.104 1.00 40.12 221 ALA A C 1
ATOM 1547 O O . ALA A 1 241 ? 39.068 41.967 52.179 1.00 51.08 221 ALA A O 1
ATOM 1549 N N . ASP A 1 242 ? 38.572 40.504 50.552 1.00 42.36 222 ASP A N 1
ATOM 1550 C CA . ASP A 1 242 ? 39.290 39.414 51.201 1.00 44.79 222 ASP A CA 1
ATOM 1551 C C . ASP A 1 242 ? 39.925 38.524 50.139 1.00 47.34 222 ASP A C 1
ATOM 1552 O O . ASP A 1 242 ? 39.780 38.754 48.935 1.00 54.45 222 ASP A O 1
ATOM 1557 N N . ASN A 1 243 ? 40.635 37.493 50.603 1.00 38.44 223 ASN A N 1
ATOM 1558 C CA . ASN A 1 243 ? 41.360 36.588 49.718 1.00 39.79 223 ASN A CA 1
ATOM 1559 C C . ASN A 1 243 ? 40.445 35.681 48.909 1.00 42.57 223 ASN A C 1
ATOM 1560 O O . ASN A 1 243 ? 40.914 35.057 47.950 1.00 43.05 223 ASN A O 1
ATOM 1565 N N . SER A 1 244 ? 39.165 35.585 49.265 1.00 38.67 224 SER A N 1
ATOM 1566 C CA . SER A 1 244 ? 38.248 34.670 48.600 1.00 41.51 224 SER A CA 1
ATOM 1567 C C . SER A 1 244 ? 37.455 35.321 47.476 1.00 44.50 224 SER A C 1
ATOM 1568 O O . SER A 1 244 ? 36.782 34.609 46.722 1.00 46.53 224 SER A O 1
ATOM 1571 N N . GLY A 1 245 ? 37.510 36.642 47.344 1.00 42.23 225 GLY A N 1
ATOM 1572 C CA . GLY A 1 245 ? 36.787 37.338 46.304 1.00 35.91 225 GLY A CA 1
ATOM 1573 C C . GLY A 1 245 ? 35.622 38.187 46.769 1.00 34.13 225 GLY A C 1
ATOM 1574 O O . GLY A 1 245 ? 34.800 38.582 45.933 1.00 32.54 225 GLY A O 1
ATOM 1575 N N . SER A 1 246 ? 35.514 38.473 48.064 1.00 38.34 226 SER A N 1
ATOM 1576 C CA . SER A 1 246 ? 34.486 39.391 48.529 1.00 37.24 226 SER A CA 1
ATOM 1577 C C . SER A 1 246 ? 34.825 40.814 48.101 1.00 39.13 226 SER A C 1
ATOM 1578 O O . SER A 1 246 ? 35.992 41.170 47.921 1.00 36.23 226 SER A O 1
ATOM 1581 N N . PHE A 1 247 ? 33.788 41.632 47.936 1.00 30.74 227 PHE A N 1
ATOM 1582 C CA . PHE A 1 247 ? 33.949 42.983 47.417 1.00 38.03 227 PHE A CA 1
ATOM 1583 C C . PHE A 1 247 ? 33.144 43.972 48.243 1.00 39.78 227 PHE A C 1
ATOM 1584 O O . PHE A 1 247 ? 31.956 43.754 48.501 1.00 33.62 227 PHE A O 1
ATOM 1592 N N . LEU A 1 248 ? 33.800 45.052 48.659 1.00 38.60 228 LEU A N 1
ATOM 1593 C CA . LEU A 1 248 ? 33.092 46.218 49.166 1.00 39.53 228 LEU A CA 1
ATOM 1594 C C . LEU A 1 248 ? 32.478 46.974 47.996 1.00 37.65 228 LEU A C 1
ATOM 1595 O O . LEU A 1 248 ? 33.167 47.289 47.023 1.00 38.78 228 LEU A O 1
ATOM 1600 N N . MET A 1 249 ? 31.181 47.261 48.082 1.00 34.74 229 MET A N 1
ATOM 1601 C CA . MET A 1 249 ? 30.455 47.876 46.982 1.00 30.53 229 MET A CA 1
ATOM 1602 C C . MET A 1 249 ? 29.759 49.146 47.450 1.00 44.55 229 MET A C 1
ATOM 1603 O O . MET A 1 249 ? 29.295 49.237 48.589 1.00 48.88 229 MET A O 1
ATOM 1608 N N . LEU A 1 250 ? 29.691 50.126 46.550 1.00 41.82 230 LEU A N 1
ATOM 1609 C CA . LEU A 1 250 ? 29.068 51.411 46.832 1.00 39.66 230 LEU A CA 1
ATOM 1610 C C . LEU A 1 250 ? 28.271 51.867 45.620 1.00 35.17 230 LEU A C 1
ATOM 1611 O O . LEU A 1 250 ? 28.670 51.623 44.478 1.00 37.57 230 LEU A O 1
ATOM 1616 N N . ASP A 1 251 ? 27.145 52.532 45.873 1.00 36.59 231 ASP A N 1
ATOM 1617 C CA . ASP A 1 251 ? 26.387 53.171 44.809 1.00 37.31 231 ASP A CA 1
ATOM 1618 C C . ASP A 1 251 ? 26.856 54.620 44.669 1.00 38.91 231 ASP A C 1
ATOM 1619 O O . ASP A 1 251 ? 27.814 55.048 45.318 1.00 43.36 231 ASP A O 1
ATOM 1624 N N . ASP A 1 252 ? 26.178 55.398 43.822 1.00 38.41 232 ASP A N 1
ATOM 1625 C CA . ASP A 1 252 ? 26.604 56.773 43.586 1.00 41.53 232 ASP A CA 1
ATOM 1626 C C . ASP A 1 252 ? 26.377 57.682 44.788 1.00 42.61 232 ASP A C 1
ATOM 1627 O O . ASP A 1 252 ? 26.897 58.802 44.799 1.00 45.60 232 ASP A O 1
ATOM 1632 N N . ASP A 1 253 ? 25.622 57.235 45.791 1.00 44.48 233 ASP A N 1
ATOM 1633 C CA . ASP A 1 253 ? 25.467 57.963 47.043 1.00 46.51 233 ASP A CA 1
ATOM 1634 C C . ASP A 1 253 ? 26.326 57.386 48.161 1.00 46.71 233 ASP A C 1
ATOM 1635 O O . ASP A 1 253 ? 26.098 57.708 49.331 1.00 50.71 233 ASP A O 1
ATOM 1640 N N . ALA A 1 254 ? 27.297 56.534 47.822 1.00 46.99 234 ALA A N 1
ATOM 1641 C CA . ALA A 1 254 ? 28.238 55.951 48.782 1.00 48.45 234 ALA A CA 1
ATOM 1642 C C . ALA A 1 254 ? 27.540 55.084 49.828 1.00 49.22 234 ALA A C 1
ATOM 1643 O O . ALA A 1 254 ? 28.007 54.970 50.964 1.00 52.67 234 ALA A O 1
ATOM 1645 N N . ASN A 1 255 ? 26.422 54.463 49.460 1.00 52.79 235 ASN A N 1
ATOM 1646 C CA . ASN A 1 255 ? 25.793 53.488 50.341 1.00 47.69 235 ASN A CA 1
ATOM 1647 C C . ASN A 1 255 ? 26.599 52.195 50.327 1.00 50.72 235 ASN A C 1
ATOM 1648 O O . ASN A 1 255 ? 26.981 51.701 49.262 1.00 48.56 235 ASN A O 1
ATOM 1653 N N . ILE A 1 256 ? 26.854 51.647 51.508 1.00 55.47 236 ILE A N 1
ATOM 1654 C CA . ILE A 1 256 ? 27.784 50.536 51.671 1.00 51.13 236 ILE A CA 1
ATOM 1655 C C . ILE A 1 256 ? 27.046 49.214 51.511 1.00 54.73 236 ILE A C 1
ATOM 1656 O O . ILE A 1 256 ? 25.931 49.038 52.017 1.00 50.25 236 ILE A O 1
ATOM 1661 N N . SER A 1 257 ? 27.675 48.279 50.801 1.00 46.16 237 SER A N 1
ATOM 1662 C CA . SER A 1 257 ? 27.179 46.915 50.688 1.00 44.26 237 SER A CA 1
ATOM 1663 C C . SER A 1 257 ? 28.357 46.003 50.378 1.00 46.91 237 SER A C 1
ATOM 1664 O O . SER A 1 257 ? 29.419 46.457 49.945 1.00 43.20 237 SER A O 1
ATOM 1667 N N . PHE A 1 258 ? 28.155 44.707 50.607 1.00 38.76 238 PHE A N 1
ATOM 1668 C CA . PHE A 1 258 ? 29.197 43.709 50.413 1.00 40.87 238 PHE A CA 1
ATOM 1669 C C . PHE A 1 258 ? 28.665 42.536 49.606 1.00 42.77 238 PHE A C 1
ATOM 1670 O O . PHE A 1 258 ? 27.508 42.133 49.764 1.00 41.60 238 PHE A O 1
ATOM 1678 N N . LEU A 1 259 ? 29.518 41.995 48.743 1.00 38.60 239 LEU A N 1
ATOM 1679 C CA . LEU A 1 259 ? 29.275 40.726 48.064 1.00 36.59 239 LEU A CA 1
ATOM 1680 C C . LEU A 1 259 ? 30.243 39.715 48.667 1.00 40.95 239 LEU A C 1
ATOM 1681 O O . LEU A 1 259 ? 31.409 39.648 48.270 1.00 53.32 239 LEU A O 1
ATOM 1686 N N . ILE A 1 260 ? 29.762 38.940 49.634 1.00 41.32 240 ILE A N 1
ATOM 1687 C CA . ILE A 1 260 ? 30.599 37.971 50.334 1.00 45.44 240 ILE A CA 1
ATOM 1688 C C . ILE A 1 260 ? 30.710 36.717 49.478 1.00 44.47 240 ILE A C 1
ATOM 1689 O O . ILE A 1 260 ? 29.696 36.123 49.101 1.00 40.24 240 ILE A O 1
ATOM 1694 N N . VAL A 1 261 ? 31.940 36.309 49.173 1.00 39.44 241 VAL A N 1
ATOM 1695 C CA . VAL A 1 261 ? 32.205 35.193 48.271 1.00 37.07 241 VAL A CA 1
ATOM 1696 C C . VAL A 1 261 ? 33.039 34.153 49.007 1.00 44.17 241 VAL A C 1
ATOM 1697 O O . VAL A 1 261 ? 34.020 34.496 49.677 1.00 41.64 241 VAL A O 1
ATOM 1701 N N . LYS A 1 262 ? 32.648 32.886 48.877 1.00 43.00 242 LYS A N 1
ATOM 1702 C CA . LYS A 1 262 ? 33.362 31.768 49.477 1.00 46.44 242 LYS A CA 1
ATOM 1703 C C . LYS A 1 262 ? 33.553 30.672 48.440 1.00 43.21 242 LYS A C 1
ATOM 1704 O O . LYS A 1 262 ? 32.630 30.355 47.684 1.00 44.70 242 LYS A O 1
ATOM 1710 N N . ASN A 1 263 ? 34.751 30.098 48.405 1.00 42.22 243 ASN A N 1
ATOM 1711 C CA . ASN A 1 263 ? 35.001 28.921 47.589 1.00 47.18 243 ASN A CA 1
ATOM 1712 C C . ASN A 1 263 ? 34.814 27.658 48.427 1.00 45.06 243 ASN A C 1
ATOM 1713 O O . ASN A 1 263 ? 34.591 27.711 49.639 1.00 47.28 243 ASN A O 1
ATOM 1718 N N . GLU A 1 264 ? 34.901 26.503 47.762 1.00 49.44 244 GLU A N 1
ATOM 1719 C CA . GLU A 1 264 ? 34.673 25.239 48.456 1.00 60.08 244 GLU A CA 1
ATOM 1720 C C . GLU A 1 264 ? 35.737 24.967 49.511 1.00 55.29 244 GLU A C 1
ATOM 1721 O O . GLU A 1 264 ? 35.454 24.304 50.515 1.00 60.56 244 GLU A O 1
ATOM 1727 N N . ALA A 1 265 ? 36.959 25.465 49.308 1.00 53.72 245 ALA A N 1
ATOM 1728 C CA . ALA A 1 265 ? 37.985 25.315 50.333 1.00 57.77 245 ALA A CA 1
ATOM 1729 C C . ALA A 1 265 ? 37.641 26.129 51.574 1.00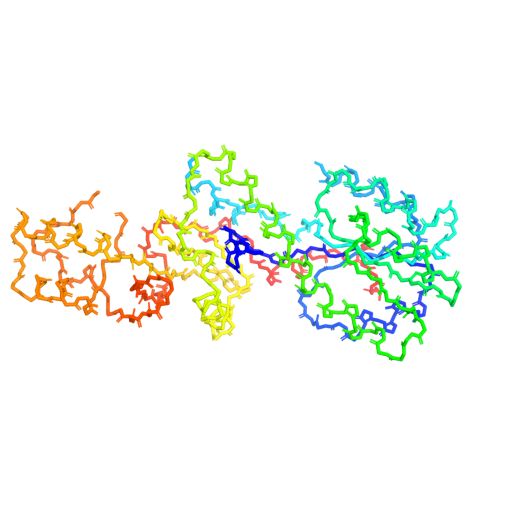 47.16 245 ALA A C 1
ATOM 1730 O O . ALA A 1 265 ? 37.886 25.685 52.701 1.00 48.37 245 ALA A O 1
ATOM 1732 N N . ASP A 1 266 ? 37.066 27.319 51.387 1.00 47.72 246 ASP A N 1
ATOM 1733 C CA . ASP A 1 266 ? 36.658 28.130 52.530 1.00 48.55 246 ASP A CA 1
ATOM 1734 C C . ASP A 1 266 ? 35.493 27.491 53.273 1.00 51.65 246 ASP A C 1
ATOM 1735 O O . ASP A 1 266 ? 35.460 27.498 54.509 1.00 49.51 246 ASP A O 1
ATOM 1740 N N . MET A 1 267 ? 34.527 26.935 52.536 1.00 49.81 247 MET A N 1
ATOM 1741 C CA . MET A 1 267 ? 33.378 26.300 53.175 1.00 50.66 247 MET A CA 1
ATOM 1742 C C . MET A 1 267 ? 33.807 25.111 54.024 1.00 53.43 247 MET A C 1
ATOM 1743 O O . MET A 1 267 ? 33.269 24.892 55.116 1.00 54.34 247 MET A O 1
ATOM 1748 N N . GLN A 1 268 ? 34.775 24.331 53.539 1.00 59.98 248 GLN A N 1
ATOM 1749 C CA . GLN A 1 268 ? 35.279 23.209 54.323 1.00 50.86 248 GLN A CA 1
ATOM 1750 C C . GLN A 1 268 ? 36.013 23.695 55.567 1.00 52.68 248 GLN A C 1
ATOM 1751 O O . GLN A 1 268 ? 35.932 23.064 56.628 1.00 61.92 248 GLN A O 1
ATOM 1757 N N . LEU A 1 269 ? 36.730 24.816 55.458 1.00 58.68 249 LEU A N 1
ATOM 1758 C CA . LEU A 1 269 ? 37.410 25.371 56.624 1.00 64.28 249 LEU A CA 1
ATOM 1759 C C . LEU A 1 269 ? 36.411 25.868 57.661 1.00 65.83 249 LEU A C 1
ATOM 1760 O O . LEU A 1 269 ? 36.609 25.669 58.865 1.00 66.91 249 LEU A O 1
ATOM 1765 N N . HIS A 1 270 ? 35.332 26.515 57.215 1.00 63.26 250 HIS A N 1
ATOM 1766 C CA . HIS A 1 270 ? 34.322 26.994 58.153 1.00 63.39 250 HIS A CA 1
ATOM 1767 C C . HIS A 1 270 ? 33.567 25.836 58.794 1.00 62.51 250 HIS A C 1
ATOM 1768 O O . HIS A 1 270 ? 33.195 25.907 59.971 1.00 60.29 250 HIS A O 1
ATOM 1775 N N . TYR A 1 271 ? 33.328 24.762 58.036 1.00 53.05 251 TYR A N 1
ATOM 1776 C CA . TYR A 1 271 ? 32.682 23.589 58.614 1.00 52.99 251 TYR A CA 1
ATOM 1777 C C . TYR A 1 271 ? 33.582 22.920 59.646 1.00 54.96 251 TYR A C 1
ATOM 1778 O O . TYR A 1 271 ? 33.103 22.460 60.689 1.00 56.15 251 TYR A O 1
ATOM 1787 N N . ASP A 1 272 ? 34.888 22.859 59.374 1.00 57.27 252 ASP A N 1
ATOM 1788 C CA . ASP A 1 272 ? 35.813 22.268 60.334 1.00 63.86 252 ASP A CA 1
ATOM 1789 C C . ASP A 1 272 ? 35.919 23.117 61.595 1.00 66.43 252 ASP A C 1
ATOM 1790 O O . ASP A 1 272 ? 36.032 22.580 62.703 1.00 61.88 252 ASP A O 1
ATOM 1795 N N . LEU A 1 273 ? 35.884 24.444 61.448 1.00 68.47 253 LEU A N 1
ATOM 1796 C CA . LEU A 1 273 ? 35.916 25.316 62.617 1.00 68.41 253 LEU A CA 1
ATOM 1797 C C . LEU A 1 273 ? 34.661 25.143 63.463 1.00 70.03 253 LEU A C 1
ATOM 1798 O O . LEU A 1 273 ? 34.740 25.029 64.692 1.00 65.86 253 LEU A O 1
ATOM 1803 N N . ALA A 1 274 ? 33.490 25.118 62.821 1.00 60.37 254 ALA A N 1
ATOM 1804 C CA . ALA A 1 274 ? 32.249 24.905 63.558 1.00 59.61 254 ALA A CA 1
ATOM 1805 C C . ALA A 1 274 ? 32.200 23.517 64.179 1.00 60.72 254 ALA A C 1
ATOM 1806 O O . ALA A 1 274 ? 31.625 23.340 65.260 1.00 61.35 254 ALA A O 1
ATOM 1808 N N . LEU A 1 275 ? 32.794 22.522 63.516 1.00 64.85 255 LEU A N 1
ATOM 1809 C CA . LEU A 1 275 ? 32.833 21.178 64.082 1.00 65.13 255 LEU A CA 1
ATOM 1810 C C . LEU A 1 275 ? 33.794 21.108 65.262 1.00 68.57 255 LEU A C 1
ATOM 1811 O O . LEU A 1 275 ? 33.486 20.486 66.285 1.00 68.68 255 LEU A O 1
ATOM 1816 N N . ASP A 1 276 ? 34.964 21.741 65.140 1.00 73.16 256 ASP A N 1
ATOM 1817 C CA . ASP A 1 276 ? 35.913 21.762 66.248 1.00 86.76 256 ASP A CA 1
ATOM 1818 C C . ASP A 1 276 ? 35.412 22.623 67.401 1.00 87.15 256 ASP A C 1
ATOM 1819 O O . ASP A 1 276 ? 35.768 22.375 68.558 1.00 82.08 256 ASP A O 1
ATOM 1824 N N . ASN A 1 277 ? 34.594 23.634 67.108 1.00 90.40 257 ASN A N 1
ATOM 1825 C CA . ASN A 1 277 ? 34.038 24.495 68.143 1.00 92.17 257 ASN A CA 1
ATOM 1826 C C . ASN A 1 277 ? 32.752 23.944 68.744 1.00 86.49 257 ASN A C 1
ATOM 1827 O O . ASN A 1 277 ? 32.339 24.401 69.816 1.00 85.13 257 ASN A O 1
ATOM 1832 N N . GLY A 1 278 ? 32.115 22.977 68.088 1.00 83.66 258 GLY A N 1
ATOM 1833 C CA . GLY A 1 278 ? 30.892 22.393 68.601 1.00 83.40 258 GLY A CA 1
ATOM 1834 C C . GLY A 1 278 ? 29.685 23.290 68.428 1.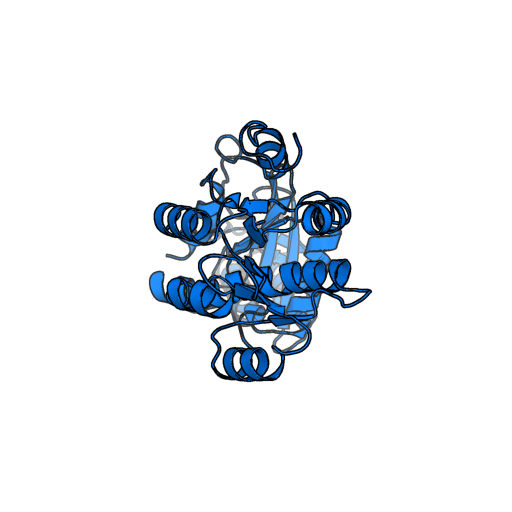00 81.45 258 GLY A C 1
ATOM 1835 O O . GLY A 1 278 ? 29.046 23.680 69.410 1.00 78.72 258 GLY A O 1
ATOM 1836 N N . ALA A 1 279 ? 29.362 23.624 67.181 1.00 75.28 259 ALA A N 1
ATOM 1837 C CA . ALA A 1 279 ? 28.240 24.501 66.891 1.00 78.36 259 ALA A CA 1
ATOM 1838 C C . ALA A 1 279 ? 26.929 23.718 66.938 1.00 86.41 259 ALA A C 1
ATOM 1839 O O . ALA A 1 279 ? 26.901 22.508 67.179 1.00 80.45 259 ALA A O 1
ATOM 1841 N N . SER A 1 280 ? 25.824 24.422 66.702 1.00 105.24 260 SER A N 1
ATOM 1842 C CA . SER A 1 280 ? 24.516 23.787 66.717 1.00 113.65 260 SER A CA 1
ATOM 1843 C C . SER A 1 280 ? 24.391 22.791 65.566 1.00 120.58 260 SER A C 1
ATOM 1844 O O . SER A 1 280 ? 25.136 22.836 64.583 1.00 123.63 260 SER A O 1
ATOM 1847 N N . GLY A 1 281 ? 23.430 21.875 65.706 1.00 124.32 261 GLY A N 1
ATOM 1848 C CA . GLY A 1 281 ? 23.258 20.837 64.702 1.00 123.80 261 GLY A CA 1
ATOM 1849 C C . GLY A 1 281 ? 22.878 21.390 63.342 1.00 120.19 261 GLY A C 1
ATOM 1850 O O . GLY A 1 281 ? 23.292 20.860 62.308 1.00 118.49 261 GLY A O 1
ATOM 1851 N N . ASP A 1 282 ? 22.085 22.464 63.323 1.00 116.68 262 ASP A N 1
ATOM 1852 C CA . ASP A 1 282 ? 21.711 23.076 62.054 1.00 108.54 262 ASP A CA 1
ATOM 1853 C C . ASP A 1 282 ? 22.892 23.780 61.398 1.00 95.57 262 ASP A C 1
ATOM 1854 O O . ASP A 1 282 ? 22.986 23.806 60.166 1.00 92.46 262 ASP A O 1
ATOM 1859 N N . VAL A 1 283 ? 23.799 24.347 62.197 1.00 85.27 263 VAL A N 1
ATOM 1860 C CA . VAL A 1 283 ? 24.941 25.065 61.638 1.00 69.95 263 VAL A CA 1
ATOM 1861 C C . VAL A 1 283 ? 25.839 24.116 60.854 1.00 71.53 263 VAL A C 1
ATOM 1862 O O . VAL A 1 283 ? 26.317 24.449 59.763 1.00 68.89 263 VAL A O 1
ATOM 1866 N N . LEU A 1 284 ? 26.083 22.921 61.397 1.00 77.21 264 LEU A N 1
ATOM 1867 C CA . LEU A 1 284 ? 26.916 21.949 60.696 1.00 71.68 264 LEU A CA 1
ATOM 1868 C C . LEU A 1 284 ? 26.271 21.511 59.388 1.00 65.75 264 LEU A C 1
ATOM 1869 O O . LEU A 1 284 ? 26.958 21.347 58.373 1.00 62.88 264 LEU A O 1
ATOM 1874 N N . ASP A 1 285 ? 24.950 21.320 59.390 1.00 70.13 265 ASP A N 1
ATOM 1875 C CA . ASP A 1 285 ? 24.263 20.901 58.172 1.00 72.56 265 ASP A CA 1
ATOM 1876 C C . ASP A 1 285 ? 24.230 22.022 57.140 1.00 72.14 265 ASP A C 1
ATOM 1877 O O . ASP A 1 285 ? 24.314 21.764 55.934 1.00 75.61 265 ASP A O 1
ATOM 1882 N N . GLN A 1 286 ? 24.108 23.272 57.593 1.00 68.63 266 GLN A N 1
ATOM 1883 C CA . GLN A 1 286 ? 24.058 24.392 56.659 1.00 68.87 266 GLN A CA 1
ATOM 1884 C C . GLN A 1 286 ? 25.421 24.652 56.030 1.00 66.07 266 GLN A C 1
ATOM 1885 O O . GLN A 1 286 ? 25.512 24.948 54.833 1.00 65.73 266 GLN A O 1
ATOM 1891 N N . LEU A 1 287 ? 26.493 24.545 56.818 1.00 66.35 267 LEU A N 1
ATOM 1892 C CA . LEU A 1 287 ? 27.830 24.759 56.274 1.00 66.52 267 LEU A CA 1
ATOM 1893 C C . LEU A 1 287 ? 28.281 23.588 55.410 1.00 69.21 267 LEU A C 1
ATOM 1894 O O . LEU A 1 287 ? 28.998 23.789 54.424 1.00 71.25 267 LEU A O 1
ATOM 1899 N N . HIS A 1 288 ? 27.874 22.366 55.760 1.00 67.40 268 HIS A N 1
ATOM 1900 C CA . HIS A 1 288 ? 28.266 21.202 54.971 1.00 72.93 268 HIS A CA 1
ATOM 1901 C C . HIS A 1 288 ? 27.568 21.192 53.616 1.00 71.90 268 HIS A C 1
ATOM 1902 O O . HIS A 1 288 ? 28.200 20.922 52.588 1.00 72.41 268 HIS A O 1
ATOM 1909 N N . ASN A 1 289 ? 26.269 21.487 53.595 1.00 69.42 269 ASN A N 1
ATOM 1910 C CA . ASN A 1 289 ? 25.514 21.514 52.349 1.00 65.37 269 ASN A CA 1
ATOM 1911 C C . ASN A 1 289 ? 25.731 22.790 51.549 1.00 63.88 269 ASN A C 1
ATOM 1912 O O . ASN A 1 289 ? 25.333 22.842 50.380 1.00 63.45 269 ASN A O 1
ATOM 1917 N N . GLY A 1 290 ? 26.349 23.811 52.139 1.00 62.74 270 GLY A N 1
ATOM 1918 C CA . GLY A 1 290 ? 26.528 25.073 51.451 1.00 51.43 270 GLY A CA 1
ATOM 1919 C C . GLY A 1 290 ? 25.288 25.931 51.376 1.00 55.93 270 GLY A C 1
ATOM 1920 O O . GLY A 1 290 ? 25.199 26.796 50.498 1.00 58.37 270 GLY A O 1
ATOM 1921 N N . GLU A 1 291 ? 24.322 25.718 52.271 1.00 57.31 271 GLU A N 1
ATOM 1922 C CA . GLU A 1 291 ? 23.096 26.508 52.242 1.00 51.98 271 GLU A CA 1
ATOM 1923 C C . GLU A 1 291 ? 23.354 27.945 52.678 1.00 49.61 271 GLU A C 1
ATOM 1924 O O . GLU A 1 291 ? 22.757 28.881 52.136 1.00 47.25 271 GLU A O 1
ATOM 1930 N N . LYS A 1 292 ? 24.237 28.138 53.655 1.00 50.20 272 LYS A N 1
ATOM 1931 C CA . LYS A 1 292 ? 24.566 29.459 54.165 1.00 51.30 272 LYS A CA 1
ATOM 1932 C C . LYS A 1 292 ? 26.079 29.628 54.206 1.00 56.77 272 LYS A C 1
ATOM 1933 O O . LYS A 1 292 ? 26.835 28.653 54.223 1.00 55.13 272 LYS A O 1
ATOM 1939 N N . ILE A 1 293 ? 26.512 30.884 54.223 1.00 59.36 273 ILE A N 1
ATOM 1940 C CA . ILE A 1 293 ? 27.934 31.212 54.296 1.00 65.49 273 ILE A CA 1
ATOM 1941 C C . ILE A 1 293 ? 28.172 32.155 55.469 1.00 57.62 273 ILE A C 1
ATOM 1942 O O . ILE A 1 293 ? 27.280 32.938 55.826 1.00 53.02 273 ILE A O 1
ATOM 1947 N N . PRO A 1 294 ? 29.343 32.108 56.100 1.00 60.54 274 PRO A N 1
ATOM 1948 C CA . PRO A 1 294 ? 29.640 33.067 57.171 1.00 62.65 274 PRO A CA 1
ATOM 1949 C C . PRO A 1 294 ? 29.721 34.487 56.634 1.00 63.76 274 PRO A C 1
ATOM 1950 O O . PRO A 1 294 ? 30.219 34.729 55.533 1.00 67.33 274 PRO A O 1
ATOM 1954 N N . CYS A 1 295 ? 29.222 35.433 57.431 1.00 66.99 275 CYS A N 1
ATOM 1955 C CA . CYS A 1 295 ? 29.222 36.843 57.065 1.00 75.42 275 CYS A CA 1
ATOM 1956 C C . CYS A 1 295 ? 30.120 37.677 57.972 1.00 78.01 275 CYS A C 1
ATOM 1957 O O . CYS A 1 295 ? 29.933 38.893 58.073 1.00 80.92 275 CYS A O 1
ATOM 1960 N N . PHE A 1 296 ? 31.088 37.052 58.633 1.00 81.96 276 PHE A N 1
ATOM 1961 C CA . PHE A 1 296 ? 32.017 37.753 59.505 1.00 83.58 276 PHE A CA 1
ATOM 1962 C C . PHE A 1 296 ? 33.401 37.809 58.871 1.00 88.21 276 PHE A C 1
ATOM 1963 O O . PHE A 1 296 ? 33.669 37.192 57.836 1.00 81.69 276 PHE A O 1
ATOM 1971 N N . TRP A 1 297 ? 34.286 38.562 59.516 1.00 101.05 277 TRP A N 1
ATOM 1972 C CA . TRP A 1 297 ? 35.649 38.745 59.032 1.00 112.19 277 TRP A CA 1
ATOM 1973 C C . TRP A 1 297 ? 36.645 37.969 59.889 1.00 113.72 277 TRP A C 1
ATOM 1974 O O . TRP A 1 297 ? 36.603 36.740 59.947 1.00 114.02 277 TRP A O 1
ATOM 1985 N N . VAL A 1 302 ? 39.473 35.254 63.465 1.00 115.00 282 VAL A N 1
ATOM 1986 C CA . VAL A 1 302 ? 38.429 35.379 64.473 1.00 118.08 282 VAL A CA 1
ATOM 1987 C C . VAL A 1 302 ? 37.335 34.345 64.233 1.00 119.20 282 VAL A C 1
ATOM 1988 O O . VAL A 1 302 ? 36.767 34.268 63.143 1.00 118.48 282 VAL A O 1
ATOM 1992 N N . THR A 1 303 ? 37.044 33.551 65.262 1.00 123.63 283 THR A N 1
ATOM 1993 C CA . THR A 1 303 ? 36.038 32.505 65.189 1.00 126.30 283 THR A CA 1
ATOM 1994 C C . THR A 1 303 ? 34.890 32.822 66.133 1.00 127.10 283 THR A C 1
ATOM 1995 O O . THR A 1 303 ? 35.133 33.133 67.307 1.00 129.15 283 THR A O 1
ATOM 1999 N N . PRO A 1 304 ? 33.644 32.764 65.671 1.00 123.26 284 PRO A N 1
ATOM 2000 C CA . PRO A 1 304 ? 32.515 33.055 66.560 1.00 120.32 284 PRO A CA 1
ATOM 2001 C C . PRO A 1 304 ? 32.318 31.957 67.594 1.00 124.34 284 PRO A C 1
ATOM 2002 O O . PRO A 1 304 ? 32.839 30.846 67.478 1.00 124.75 284 PRO A O 1
ATOM 2006 N N . GLN A 1 305 ? 31.546 32.293 68.625 1.00 129.94 285 GLN A N 1
ATOM 2007 C CA . GLN A 1 305 ? 31.252 31.340 69.684 1.00 133.28 285 GLN A CA 1
ATOM 2008 C C . GLN A 1 305 ? 30.354 30.221 69.162 1.00 130.59 285 GLN A C 1
ATOM 2009 O O . GLN A 1 305 ? 29.713 30.338 68.114 1.00 134.63 285 GLN A O 1
ATOM 2015 N N . TRP A 1 306 ? 30.311 29.122 69.921 1.00 123.08 286 TRP A N 1
ATOM 2016 C CA . TRP A 1 306 ? 29.521 27.967 69.503 1.00 114.40 286 TRP A CA 1
ATOM 2017 C C . TRP A 1 306 ? 28.033 28.288 69.459 1.00 116.54 286 TRP A C 1
ATOM 2018 O O . TRP A 1 306 ? 27.280 27.640 68.724 1.00 117.48 286 TRP A O 1
ATOM 2029 N N . ASN A 1 307 ? 27.592 29.276 70.234 1.00 122.85 287 ASN A N 1
ATOM 2030 C CA . ASN A 1 307 ? 26.199 29.696 70.256 1.00 130.02 287 ASN A CA 1
ATOM 2031 C C . ASN A 1 307 ? 25.937 30.909 69.372 1.00 125.53 287 ASN A C 1
ATOM 2032 O O . ASN A 1 307 ? 24.786 31.344 69.263 1.00 120.70 287 ASN A O 1
ATOM 2037 N N . GLU A 1 308 ? 26.970 31.459 68.732 1.00 127.78 288 GLU A N 1
ATOM 2038 C CA . GLU A 1 308 ? 26.830 32.649 67.905 1.00 129.91 288 GLU A CA 1
ATOM 2039 C C . GLU A 1 308 ? 26.752 32.349 66.413 1.00 127.62 288 GLU A C 1
ATOM 2040 O O . GLU A 1 308 ? 26.531 33.275 65.626 1.00 129.96 288 GLU A O 1
ATOM 2046 N N . TRP A 1 309 ? 26.921 31.089 66.005 1.00 126.12 289 TRP A N 1
ATOM 2047 C CA . TRP A 1 309 ? 26.854 30.739 64.590 1.00 124.39 289 TRP A CA 1
ATOM 2048 C C . TRP A 1 309 ? 25.463 30.915 63.995 1.00 130.56 289 TRP A C 1
ATOM 2049 O O . TRP A 1 309 ? 25.315 30.794 62.774 1.00 133.44 289 TRP A O 1
ATOM 2060 N N . SER A 1 310 ? 24.448 31.193 64.816 1.00 134.46 290 SER A N 1
ATOM 2061 C CA . SER A 1 310 ? 23.079 31.272 64.315 1.00 137.41 290 SER A CA 1
ATOM 2062 C C . SER A 1 310 ? 22.904 32.449 63.360 1.00 137.55 290 SER A C 1
ATOM 2063 O O . SER A 1 310 ? 22.606 32.264 62.175 1.00 137.68 290 SER A O 1
ATOM 2066 N N . ASN A 1 311 ? 23.085 33.669 63.860 1.00 138.88 291 ASN A N 1
ATOM 2067 C CA . ASN A 1 311 ? 22.878 34.870 63.061 1.00 138.96 291 ASN A CA 1
ATOM 2068 C C . ASN A 1 311 ? 24.155 35.378 62.403 1.00 125.39 291 ASN A C 1
ATOM 2069 O O . ASN A 1 311 ? 24.147 36.469 61.824 1.00 124.91 291 ASN A O 1
ATOM 2074 N N . CYS A 1 312 ? 25.247 34.622 62.480 1.00 112.51 292 CYS A N 1
ATOM 2075 C CA . CYS A 1 312 ? 26.456 34.931 61.731 1.00 98.85 292 CYS A CA 1
ATOM 2076 C C . CYS A 1 312 ? 26.477 34.259 60.365 1.00 86.58 292 CYS A C 1
ATOM 2077 O O . CYS A 1 312 ? 27.524 34.244 59.709 1.00 79.07 292 CYS A O 1
ATOM 2080 N N . LEU A 1 313 ? 25.350 33.702 59.928 1.00 76.76 293 LEU A N 1
ATOM 2081 C CA . LEU A 1 313 ? 25.234 33.041 58.639 1.00 74.47 293 LEU A CA 1
ATOM 2082 C C . LEU A 1 313 ? 24.159 33.722 57.803 1.00 68.53 293 LEU A C 1
ATOM 2083 O O . LEU A 1 313 ? 23.168 34.235 58.331 1.00 66.61 293 LEU A O 1
ATOM 2088 N N . VAL A 1 314 ? 24.368 33.721 56.491 1.00 58.99 294 VAL A N 1
ATOM 2089 C CA . VAL A 1 314 ? 23.453 34.348 55.540 1.00 62.76 294 VAL A CA 1
ATOM 2090 C C . VAL A 1 314 ? 23.189 33.354 54.415 1.00 60.72 294 VAL A C 1
ATOM 2091 O O . VAL A 1 314 ? 24.126 32.677 53.965 1.00 60.75 294 VAL A O 1
ATOM 2095 N N . PRO A 1 315 ? 21.946 33.209 53.950 1.00 55.50 295 PRO A N 1
ATOM 2096 C CA . PRO A 1 315 ? 21.684 32.305 52.823 1.00 57.80 295 PRO A CA 1
ATOM 2097 C C . PRO A 1 315 ? 22.517 32.683 51.607 1.00 55.75 295 PRO A C 1
ATOM 2098 O O . PRO A 1 315 ? 22.706 33.862 51.300 1.00 58.39 295 PRO A O 1
ATOM 2102 N N . ALA A 1 316 ? 23.023 31.665 50.918 1.00 50.04 296 ALA A N 1
ATOM 2103 C CA . ALA A 1 316 ? 23.978 31.855 49.840 1.00 54.99 296 ALA A CA 1
ATOM 2104 C C . ALA A 1 316 ? 23.470 31.236 48.546 1.00 44.33 296 ALA A C 1
ATOM 2105 O O . ALA A 1 316 ? 22.712 30.261 48.556 1.00 49.11 296 ALA A O 1
ATOM 2107 N N . ASN A 1 317 ? 23.904 31.817 47.432 1.00 39.45 297 ASN A N 1
ATOM 2108 C CA . ASN A 1 317 ? 23.677 31.257 46.108 1.00 39.14 297 ASN A CA 1
ATOM 2109 C C . ASN A 1 317 ? 24.908 30.471 45.679 1.00 47.67 297 ASN A C 1
ATOM 2110 O O . ASN A 1 317 ? 26.039 30.846 46.002 1.00 42.88 297 ASN A O 1
ATOM 2115 N N . ARG A 1 318 ? 24.686 29.378 44.956 1.00 41.53 298 ARG A N 1
ATOM 2116 C CA . ARG A 1 318 ? 25.767 28.559 44.427 1.00 41.33 298 ARG A CA 1
ATOM 2117 C C . ARG A 1 318 ? 25.920 28.836 42.938 1.00 41.47 298 ARG A C 1
ATOM 2118 O O . ARG A 1 318 ? 24.935 28.812 42.193 1.00 38.40 298 ARG A O 1
ATOM 2126 N N . PHE A 1 319 ? 27.151 29.110 42.512 1.00 35.75 299 PHE A N 1
ATOM 2127 C CA . PHE A 1 319 ? 27.456 29.373 41.111 1.00 36.54 299 PHE A CA 1
ATOM 2128 C C . PHE A 1 319 ? 28.585 28.450 40.682 1.00 40.91 299 PHE A C 1
ATOM 2129 O O . PHE A 1 319 ? 29.694 28.531 41.220 1.00 39.00 299 PHE A O 1
ATOM 2137 N N . VAL A 1 320 ? 28.303 27.578 39.719 1.00 43.00 300 VAL A N 1
ATOM 2138 C CA . VAL A 1 320 ? 29.266 26.598 39.231 1.00 42.34 300 VAL A CA 1
ATOM 2139 C C . VAL A 1 320 ? 29.832 27.094 37.908 1.00 43.54 300 VAL A C 1
ATOM 2140 O O . VAL A 1 320 ? 29.092 27.267 36.932 1.00 36.38 300 VAL A O 1
ATOM 2144 N N . SER A 1 321 ? 31.144 27.322 37.873 1.00 38.08 301 SER A N 1
ATOM 2145 C CA . SER A 1 321 ? 31.817 27.740 36.649 1.00 39.01 301 SER A CA 1
ATOM 2146 C C . SER A 1 321 ? 33.170 27.046 36.541 1.00 46.61 301 SER A C 1
ATOM 2147 O O . SER A 1 321 ? 33.231 25.813 36.488 1.00 44.03 301 SER A O 1
ATOM 2150 N N . ASP A 1 322 ? 34.261 27.819 36.502 1.00 44.33 302 ASP A N 1
ATOM 2151 C CA . ASP A 1 322 ? 35.586 27.208 36.555 1.00 48.36 302 ASP A CA 1
ATOM 2152 C C . ASP A 1 322 ? 35.783 26.449 37.860 1.00 49.79 302 ASP A C 1
ATOM 2153 O O . ASP A 1 322 ? 36.477 25.426 37.889 1.00 49.92 302 ASP A O 1
ATOM 2158 N N . GLU A 1 323 ? 35.188 26.938 38.944 1.00 46.07 303 GLU A N 1
ATOM 2159 C CA . GLU A 1 323 ? 35.040 26.185 40.179 1.00 42.44 303 GLU A CA 1
ATOM 2160 C C . GLU A 1 323 ? 33.728 26.619 40.821 1.00 40.71 303 GLU A C 1
ATOM 2161 O O . GLU A 1 323 ? 33.010 27.471 40.290 1.00 43.18 303 GLU A O 1
ATOM 2167 N N . THR A 1 324 ? 33.409 26.025 41.966 1.00 37.06 304 THR A N 1
ATOM 2168 C CA . THR A 1 324 ? 32.146 26.300 42.638 1.00 41.67 304 THR A CA 1
ATOM 2169 C C . THR A 1 324 ? 32.315 27.442 43.632 1.00 44.79 304 THR A C 1
ATOM 2170 O O . THR A 1 324 ? 33.200 27.399 44.493 1.00 39.84 304 THR A O 1
ATOM 2174 N N . TYR A 1 325 ? 31.464 28.459 43.509 1.00 40.83 305 TYR A N 1
ATOM 2175 C CA . TYR A 1 325 ? 31.473 29.608 44.400 1.00 40.27 305 TYR A CA 1
ATOM 2176 C C . TYR A 1 325 ? 30.161 29.682 45.169 1.00 41.39 305 TYR A C 1
ATOM 2177 O O . TYR A 1 325 ? 29.105 29.280 44.672 1.00 41.71 305 TYR A O 1
ATOM 2186 N N . PHE A 1 326 ? 30.242 30.201 46.391 1.00 43.72 306 PHE A N 1
ATOM 2187 C CA . PHE A 1 326 ? 29.078 30.492 47.216 1.00 44.71 306 PHE A CA 1
ATOM 2188 C C . PHE A 1 326 ? 29.123 31.963 47.598 1.00 44.15 306 PHE A C 1
ATOM 2189 O O . PHE A 1 326 ? 30.122 32.428 48.157 1.00 43.74 306 PHE A O 1
ATOM 2197 N N . TYR A 1 327 ? 28.053 32.695 47.294 1.00 38.63 307 TYR A N 1
ATOM 2198 C CA . TYR A 1 327 ? 28.058 34.134 47.504 1.00 35.47 307 TYR A CA 1
ATOM 2199 C C . TYR A 1 327 ? 26.716 34.605 48.043 1.00 48.91 307 TYR A C 1
ATOM 2200 O O . TYR A 1 327 ? 25.703 33.906 47.963 1.00 48.37 307 TYR A O 1
ATOM 2209 N N . ALA A 1 328 ? 26.731 35.820 48.589 1.00 44.05 308 ALA A N 1
ATOM 2210 C CA . ALA A 1 328 ? 25.534 36.494 49.068 1.00 41.97 308 ALA A CA 1
ATOM 2211 C C . ALA A 1 328 ? 25.787 37.994 49.049 1.00 45.13 308 ALA A C 1
ATOM 2212 O O . ALA A 1 328 ? 26.850 38.455 49.475 1.00 44.22 308 ALA A O 1
ATOM 2214 N N . TYR A 1 329 ? 24.813 38.748 48.546 1.00 49.89 309 TYR A N 1
ATOM 2215 C CA . TYR A 1 329 ? 24.881 40.204 48.515 1.00 48.25 309 TYR A CA 1
ATOM 2216 C C . TYR A 1 329 ? 24.144 40.752 49.730 1.00 47.23 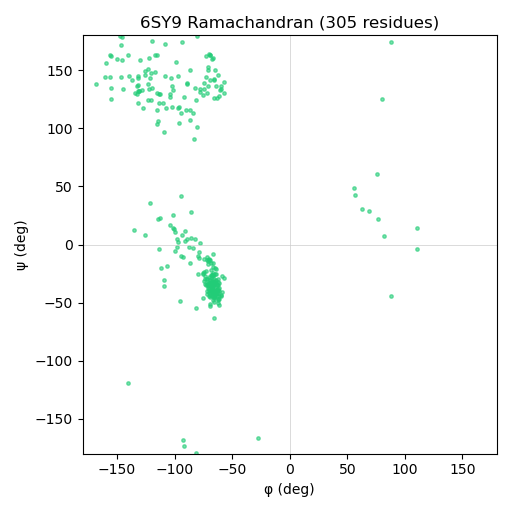309 TYR A C 1
ATOM 2217 O O . TYR A 1 329 ? 22.937 40.534 49.878 1.00 50.09 309 TYR A O 1
ATOM 2226 N N . VAL A 1 330 ? 24.868 41.460 50.595 1.00 46.05 310 VAL A N 1
ATOM 2227 C CA . VAL A 1 330 ? 24.327 41.965 51.850 1.00 50.50 310 VAL A CA 1
ATOM 2228 C C . VAL A 1 330 ? 24.473 43.479 51.879 1.00 57.24 310 VAL A C 1
ATOM 2229 O O . VAL A 1 330 ? 25.470 44.027 51.396 1.00 47.54 310 VAL A O 1
ATOM 2233 N N . GLN A 1 331 ? 23.476 44.152 52.447 1.00 54.72 311 GLN A N 1
ATOM 2234 C CA . GLN A 1 331 ? 23.501 45.598 52.601 1.00 55.89 311 GLN A CA 1
ATOM 2235 C C . GLN A 1 331 ? 24.221 45.981 53.889 1.00 53.69 311 GLN A C 1
ATOM 2236 O O . GLN A 1 331 ? 24.213 45.238 54.874 1.00 57.94 311 GLN A O 1
ATOM 2242 N N . GLY A 1 332 ? 24.849 47.154 53.870 1.00 50.51 312 GLY A N 1
ATOM 2243 C CA . GLY A 1 332 ? 25.523 47.683 55.036 1.00 47.85 312 GLY A CA 1
ATOM 2244 C C . GLY A 1 332 ? 26.965 47.222 55.151 1.00 51.92 312 GLY A C 1
ATOM 2245 O O . GLY A 1 332 ? 27.459 46.388 54.388 1.00 54.39 312 GLY A O 1
ATOM 2246 N N . ALA A 1 333 ? 27.653 47.790 56.141 1.00 51.76 313 ALA A N 1
ATOM 2247 C CA . ALA A 1 333 ? 29.048 47.452 56.422 1.00 71.52 313 ALA A CA 1
ATOM 2248 C C . ALA A 1 333 ? 29.069 46.194 57.281 1.00 71.45 313 ALA A C 1
ATOM 2249 O O . ALA A 1 333 ? 29.041 46.253 58.512 1.00 80.83 313 ALA A O 1
ATOM 2251 N N . VAL A 1 334 ? 29.125 45.043 56.618 1.00 73.08 314 VAL A N 1
ATOM 2252 C CA . VAL A 1 334 ? 29.018 43.746 57.276 1.00 73.30 314 VAL A CA 1
ATOM 2253 C C . VAL A 1 334 ? 30.386 43.148 57.575 1.00 63.59 314 VAL A C 1
ATOM 2254 O O . VAL A 1 334 ? 30.646 42.702 58.693 1.00 65.62 314 VAL A O 1
ATOM 2258 N N . LEU A 1 335 ? 31.280 43.136 56.585 1.00 61.86 315 LEU A N 1
ATOM 2259 C CA . LEU A 1 335 ? 32.581 42.505 56.777 1.00 59.86 315 LEU A CA 1
ATOM 2260 C C . LEU A 1 335 ? 33.446 43.302 57.746 1.00 64.07 315 LEU A C 1
ATOM 2261 O O . LEU A 1 335 ? 33.985 42.748 58.711 1.00 80.14 315 LEU A O 1
ATOM 2266 N N . PHE A 1 336 ? 33.590 44.604 57.511 1.00 60.33 316 PHE A N 1
ATOM 2267 C CA . PHE A 1 336 ? 34.412 45.435 58.376 1.00 60.12 316 PHE A CA 1
ATOM 2268 C C . PHE A 1 336 ? 33.818 46.834 58.447 1.00 70.77 316 PHE A C 1
ATOM 2269 O O . PHE A 1 336 ? 32.886 47.179 57.717 1.00 66.25 316 PHE A O 1
ATOM 2277 N N . ASP A 1 337 ? 34.376 47.641 59.344 1.00 81.18 317 ASP A N 1
ATOM 2278 C CA . ASP A 1 337 ? 33.882 48.993 59.550 1.00 81.09 317 ASP A CA 1
ATOM 2279 C C . ASP A 1 337 ? 34.304 49.901 58.401 1.00 70.77 317 ASP A C 1
ATOM 2280 O O . ASP A 1 337 ? 35.434 49.831 57.912 1.00 70.60 317 ASP A O 1
ATOM 2285 N N . VAL A 1 338 ? 33.381 50.758 57.971 1.00 71.43 318 VAL A N 1
ATOM 2286 C CA . VAL A 1 338 ? 33.626 51.727 56.910 1.00 71.71 318 VAL A CA 1
ATOM 2287 C C . VAL A 1 338 ? 33.132 53.082 57.395 1.00 74.71 318 VAL A C 1
ATOM 2288 O O . VAL A 1 338 ? 31.954 53.228 57.740 1.00 80.20 318 VAL A O 1
ATOM 2292 N N . ARG A 1 339 ? 34.027 54.068 57.423 1.00 69.20 319 ARG A N 1
ATOM 2293 C CA . ARG A 1 339 ? 33.683 55.414 57.878 1.00 71.35 319 ARG A CA 1
ATOM 2294 C C . ARG A 1 339 ? 32.984 56.153 56.745 1.00 70.89 319 ARG A C 1
ATOM 2295 O O . ARG A 1 339 ? 33.629 56.657 55.822 1.00 61.74 319 ARG A O 1
ATOM 2303 N N . LEU A 1 340 ? 31.653 56.226 56.819 1.00 67.55 320 LEU A N 1
ATOM 2304 C CA . LEU A 1 340 ? 30.881 56.935 55.805 1.00 68.25 320 LEU A CA 1
ATOM 2305 C C . LEU A 1 340 ? 31.140 58.435 55.827 1.00 69.24 320 LEU A C 1
ATOM 2306 O O . LEU A 1 340 ? 30.954 59.099 54.802 1.00 67.09 320 LEU A O 1
ATOM 2311 N N . ASP A 1 341 ? 31.565 58.981 56.969 1.00 70.75 321 ASP A N 1
ATOM 2312 C CA . ASP A 1 341 ? 31.796 60.416 57.078 1.00 77.41 321 ASP A CA 1
ATOM 2313 C C . ASP A 1 341 ? 33.061 60.874 56.365 1.00 69.66 321 ASP A C 1
ATOM 2314 O O . ASP A 1 341 ? 33.241 62.083 56.182 1.00 76.05 321 ASP A O 1
ATOM 2319 N N . LYS A 1 342 ? 33.937 59.953 55.963 1.00 65.11 322 LYS A N 1
ATOM 2320 C CA . LYS A 1 342 ? 35.166 60.299 55.261 1.00 64.98 322 LYS A CA 1
ATOM 2321 C C . LYS A 1 342 ? 35.163 59.817 53.815 1.00 62.39 322 LYS A C 1
ATOM 2322 O O . LYS A 1 342 ? 36.232 59.645 53.220 1.00 60.65 322 LYS A O 1
ATOM 2328 N N . ILE A 1 343 ? 33.986 59.599 53.236 1.00 53.32 323 ILE A N 1
ATOM 2329 C CA . ILE A 1 343 ? 33.856 59.108 51.870 1.00 53.83 323 ILE A CA 1
ATOM 2330 C C . ILE A 1 343 ? 33.072 60.133 51.065 1.00 50.45 323 ILE A C 1
ATOM 2331 O O . ILE A 1 343 ? 31.949 60.498 51.438 1.00 53.15 323 ILE A O 1
ATOM 2336 N N . LEU A 1 344 ? 33.661 60.593 49.966 1.00 46.78 324 LEU A N 1
ATOM 2337 C CA . LEU A 1 344 ? 32.980 61.472 49.025 1.00 42.06 324 LEU A CA 1
ATOM 2338 C C . LEU A 1 344 ? 32.291 60.617 47.968 1.00 48.80 324 LEU A C 1
ATOM 2339 O O . LEU A 1 344 ? 32.959 59.910 47.205 1.00 48.19 324 LEU A O 1
ATOM 2344 N N . SER A 1 345 ? 30.963 60.673 47.931 1.00 42.55 325 SER A N 1
ATOM 2345 C CA . SER A 1 345 ? 30.214 59.901 46.953 1.00 44.52 325 SER A CA 1
ATOM 2346 C C . SER A 1 345 ? 30.475 60.428 45.545 1.00 41.08 325 SER A C 1
ATOM 2347 O O . SER A 1 345 ? 30.912 61.565 45.347 1.00 44.40 325 SER A O 1
ATOM 2350 N N . TYR A 1 346 ? 30.198 59.579 44.554 1.00 39.98 326 TYR A N 1
ATOM 2351 C CA . TYR A 1 346 ? 30.425 59.982 43.171 1.00 41.73 326 TYR A CA 1
ATOM 2352 C C . TYR A 1 346 ? 29.418 61.037 42.729 1.00 49.04 326 TYR A C 1
ATOM 2353 O O . TYR A 1 346 ? 29.757 61.937 41.953 1.00 44.44 326 TYR A O 1
ATOM 2362 N N . HIS A 1 347 ? 28.176 60.941 43.209 1.00 49.89 327 HIS A N 1
ATOM 2363 C CA . HIS A 1 347 ? 27.180 61.954 42.875 1.00 51.27 327 HIS A CA 1
ATOM 2364 C C . HIS A 1 347 ? 27.586 63.319 43.414 1.00 51.80 327 HIS A C 1
ATOM 2365 O O . HIS A 1 347 ? 27.403 64.341 42.741 1.00 55.95 327 HIS A O 1
ATOM 2372 N N . GLN A 1 348 ? 28.146 63.356 44.625 1.00 48.34 328 GLN A N 1
ATOM 2373 C CA . GLN A 1 348 ? 28.606 64.623 45.181 1.00 49.20 328 GLN A CA 1
ATOM 2374 C C . GLN A 1 348 ? 29.862 65.118 44.475 1.00 51.21 328 GLN A C 1
ATOM 2375 O O . GLN A 1 348 ? 30.086 66.331 44.390 1.00 48.68 328 GLN A O 1
ATOM 2381 N N . TYR A 1 349 ? 30.688 64.202 43.960 1.00 48.28 329 TYR A N 1
ATOM 2382 C CA . TYR A 1 349 ? 31.852 64.615 43.183 1.00 45.11 329 TYR A CA 1
ATOM 2383 C C . TYR A 1 349 ? 31.434 65.314 41.896 1.00 48.67 329 TYR A C 1
ATOM 2384 O O . TYR A 1 349 ? 32.026 66.331 41.514 1.00 55.09 329 TYR A O 1
ATOM 2393 N N . LEU A 1 350 ? 30.419 64.781 41.211 1.00 50.23 330 LEU A N 1
ATOM 2394 C CA . LEU A 1 350 ? 29.936 65.419 39.992 1.00 53.29 330 LEU A CA 1
ATOM 2395 C C . LEU A 1 350 ? 29.291 66.767 40.283 1.00 54.56 330 LEU A C 1
ATOM 2396 O O . LEU A 1 350 ? 29.402 67.694 39.473 1.00 62.44 330 LEU A O 1
ATOM 2401 N N . GLU A 1 351 ? 28.618 66.896 41.430 1.00 56.45 331 GLU A N 1
ATOM 2402 C CA . GLU A 1 351 ? 28.025 68.177 41.795 1.00 62.67 331 GLU A CA 1
ATOM 2403 C C . GLU A 1 351 ? 29.086 69.195 42.192 1.00 66.15 331 GLU A C 1
ATOM 2404 O O . GLU A 1 351 ? 28.920 70.393 41.934 1.00 68.45 331 GLU A O 1
ATOM 2410 N N . GLU A 1 352 ? 30.176 68.745 42.811 1.00 61.22 332 GLU A N 1
ATOM 2411 C CA . GLU A 1 352 ? 31.247 69.631 43.249 1.00 61.48 332 GLU A CA 1
ATOM 2412 C C . GLU A 1 352 ? 32.220 69.992 42.134 1.00 67.52 332 GLU A C 1
ATOM 2413 O O . GLU A 1 352 ? 33.226 70.657 42.406 1.00 78.96 332 GLU A O 1
ATOM 2419 N N . LEU A 1 353 ? 31.958 69.569 40.900 1.00 64.68 333 LEU A N 1
ATOM 2420 C CA . LEU A 1 353 ? 32.802 69.967 39.782 1.00 73.83 333 LEU A CA 1
ATOM 2421 C C . LEU A 1 353 ? 32.675 71.467 39.546 1.00 91.16 333 LEU A C 1
ATOM 2422 O O . LEU A 1 353 ? 31.568 71.991 39.390 1.00 95.14 333 LEU A O 1
ATOM 2427 N N . ASP A 1 354 ? 33.811 72.158 39.530 1.00 99.60 334 ASP A N 1
ATOM 2428 C CA . ASP A 1 354 ? 33.807 73.606 39.376 1.00 113.06 334 ASP A CA 1
ATOM 2429 C C . ASP A 1 354 ? 33.426 73.989 37.951 1.00 118.57 334 ASP A C 1
ATOM 2430 O O . ASP A 1 354 ? 33.982 73.460 36.983 1.00 114.30 334 ASP A O 1
ATOM 2435 N N . ALA A 1 355 ? 32.473 74.915 37.825 1.00 129.35 335 ALA A N 1
ATOM 2436 C CA . ALA A 1 355 ? 31.985 75.338 36.518 1.00 137.98 335 ALA A CA 1
ATOM 2437 C C . ALA A 1 355 ? 33.009 76.147 35.733 1.00 147.29 335 ALA A C 1
ATOM 2438 O O . ALA A 1 355 ? 32.813 76.357 34.532 1.00 148.31 335 ALA A O 1
ATOM 2440 N N . GLU A 1 356 ? 34.085 76.606 36.376 1.00 153.51 336 GLU A N 1
ATOM 2441 C CA . GLU A 1 356 ? 35.112 77.354 35.658 1.00 157.26 336 GLU A CA 1
ATOM 2442 C C . GLU A 1 356 ? 35.826 76.470 34.643 1.00 150.49 336 GLU A C 1
ATOM 2443 O O . GLU A 1 356 ? 35.973 76.842 33.473 1.00 151.71 336 GLU A O 1
ATOM 2449 N N . GLU A 1 357 ? 36.272 75.291 35.072 1.00 141.84 337 GLU A N 1
ATOM 2450 C CA . GLU A 1 357 ? 36.988 74.358 34.204 1.00 133.75 337 GLU A CA 1
ATOM 2451 C C . GLU A 1 357 ? 36.064 73.322 33.580 1.00 122.12 337 GLU A C 1
ATOM 2452 O O . GLU A 1 357 ? 36.412 72.140 33.494 1.00 120.12 337 GLU A O 1
ATOM 2458 N N . MET A 1 358 ? 34.879 73.734 33.138 1.00 109.08 338 MET A N 1
ATOM 2459 C CA . MET A 1 358 ? 33.937 72.855 32.461 1.00 95.17 338 MET A CA 1
ATOM 2460 C C . MET A 1 358 ? 33.864 73.211 30.983 1.00 80.14 338 MET A C 1
ATOM 2461 O O . MET A 1 358 ? 33.960 74.385 30.612 1.00 76.35 338 MET A O 1
ATOM 2466 N N . PHE A 1 359 ? 33.689 72.189 30.144 1.00 69.74 339 PHE A N 1
ATOM 2467 C CA . PHE A 1 359 ? 33.489 72.436 28.720 1.00 68.79 339 PHE A CA 1
ATOM 2468 C C . PHE A 1 359 ? 32.130 73.075 28.463 1.00 68.38 339 PHE A C 1
ATOM 2469 O O . PHE A 1 359 ? 32.003 73.955 27.604 1.00 63.74 339 PHE A O 1
ATOM 2477 N N . LEU A 1 360 ? 31.108 72.650 29.203 1.00 62.94 340 LEU A N 1
ATOM 2478 C CA . LEU A 1 360 ? 29.760 73.201 29.091 1.00 75.15 340 LEU A CA 1
ATOM 2479 C C . LEU A 1 360 ? 29.596 74.270 30.166 1.00 84.52 340 LEU A C 1
ATOM 2480 O O . LEU A 1 360 ? 29.431 73.958 31.349 1.00 87.27 340 LEU A O 1
ATOM 2485 N N . ASN A 1 361 ? 29.645 75.533 29.754 1.00 89.77 341 ASN A N 1
ATOM 2486 C CA . ASN A 1 361 ? 29.511 76.649 30.683 1.00 97.95 341 ASN A CA 1
ATOM 2487 C C . ASN A 1 361 ? 28.524 77.690 30.164 1.00 101.91 341 ASN A C 1
ATOM 2488 O O . ASN A 1 361 ? 27.412 77.354 29.757 1.00 106.81 341 ASN A O 1
#

Organism: Legionella pneumophila subsp. pneumophila (strain Philadelphia 1 / ATCC 33152 / DSM 7513) (NCBI:txid272624)

Solvent-accessible surface area: 15721 Å² total; per-residue (Å²): 175,103,12,23,0,0,0,10,36,10,19,2,5,0,0,3,1,4,80,40,146,116,35,4,66,93,4,8,116,108,21,72,181,31,23,5,57,83,36,16,91,30,2,102,100,0,16,98,7,0,96,145,70,120,122,18,46,53,10,26,48,65,0,69,60,56,182,4,0,26,55,1,0,0,0,6,0,12,42,77,9,72,69,24,51,0,8,50,0,0,110,126,0,98,115,32,57,1,18,5,0,1,2,3,31,187,96,24,75,172,96,0,70,46,4,93,114,140,48,14,2,51,81,60,5,100,45,102,41,132,81,17,10,70,56,0,25,101,6,0,76,66,7,8,51,75,13,3,41,31,31,0,81,89,40,21,188,159,35,104,37,124,25,11,97,3,0,50,0,140,144,1,4,96,37,0,70,127,38,6,172,129,95,40,22,41,0,3,0,2,2,20,112,18,0,0,1,0,3,0,29,60,84,10,82,12,2,0,1,1,0,20,32,98,66,24,11,94,111,22,48,50,76,0,91,122,58,40,14,50,52,99,8,36,82,38,3,126,72,9,91,55,0,0,18,42,149,163,64,14,108,144,104,89,0,78,140,32,14,35,90,24,84,129,49,101,32,116,66,20,3,8,22,4,52,31,120,32,50,48,11,38,118,7,132,105,127,106,19,31,13,11,90,90,30,45,122,104,64,77,67,160,134,72,29,74,159

Foldseek 3Di:
DFQLPFQKAFAAEEEEEDQDLVLVVVQVVPADPLHHYFYDPALVVVLVVLVVVDLQQVFVVCLLVQCRRHHYAEYEHEQPRPPHGQLRSLVSCVVDNRAYEYAYEPPCVVVVVVCCVVVSHVYYHHSPPPCRSVVVNVVVVVRSSVSSVVVRVVVCVVNVHDAAPLSGFNVSSVVVVVVCVVVQWRIWHADDRNGKIWTQHLLRFTKIKDKHFPVRLVVLLVLLVVQVADPVLNVCSVVVQWDFQEQPDDHNDPSPVRIDGWDWDATPGIMTIDIGGDDGHDDDDPVSGDGSNNVVVPPDPVSDSPD